Protein AF-A0A956DF56-F1 (afdb_monomer)

Sequence (186 aa):
MSSRKRSRETQRGYSSPLEEPPVEVPRPPTTPRDLGESRPSIPLAAPTPAAAEPDLELEEIFERGSPGLLGDPWCAVEVWTQNRLYGLDGALICRIVRDRRTNATQGDHPVVGARLLGGQRRDPSGRITHVAHPFPRRGMAAVFATGMGSRLRVSETSSVTRVVVRQRVVEVGADTPPPPWDAIVG

Solvent-accessible surface area (backbone atoms only — not comparable to full-atom values): 11606 Å² total; per-residue (Å²): 138,88,82,79,87,81,85,83,87,81,82,90,83,80,82,83,83,81,89,75,80,87,82,85,75,84,81,81,83,91,75,91,81,92,77,92,74,91,68,84,77,74,74,82,72,70,84,73,71,80,74,74,80,67,46,65,43,82,44,79,45,80,43,79,51,64,53,68,65,48,52,46,95,47,67,28,29,36,46,31,32,82,61,33,35,38,31,13,25,61,77,34,31,23,74,43,37,26,36,60,89,78,63,47,74,43,82,87,42,92,53,54,74,12,33,56,63,10,13,36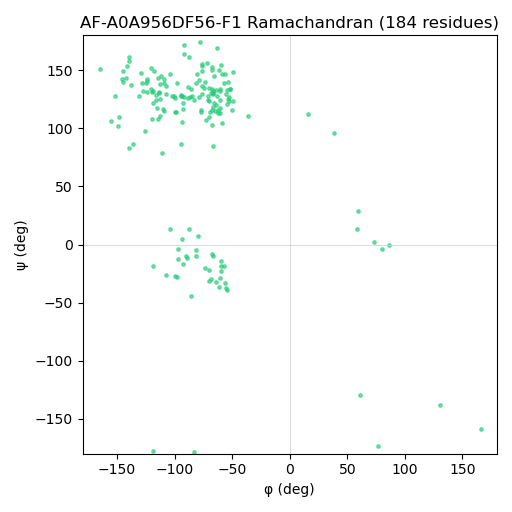,34,60,49,98,87,66,49,79,77,46,76,35,70,72,53,38,42,57,70,14,24,36,33,31,37,39,76,61,77,97,57,55,43,78,48,73,49,62,44,21,70,38,29,39,40,42,46,79,43,75,50,64,55,95,90,54,76,78,59,63,76,88,56,54,47,72

Foldseek 3Di:
DDDDDDDDDDDDDDDDDDDDDDDDDDDDDDDDDDDDDDDPPPPPDDPDDPDDDDQEAEAEDEDEDALCVLLDFDQQKWFDAPFWIFGAWPQQQGQWIAGPPPRDTDRVPPRHRWHWCAWFDADPVRDTDDTDPPYYGAQTWTWTWDDDDPPTDIDTHHGTHHMYGYDYHYDYDPPHDHDPPVSRTD

Mean predicted aligned error: 14.98 Å

Radius of gyration: 29.01 Å; Cα contacts (8 Å, |Δi|>4): 311; chains: 1; bounding box: 44×78×91 Å

Structure (mmCIF, N/CA/C/O backbone):
data_AF-A0A956DF56-F1
#
_entry.id   AF-A0A956DF56-F1
#
loop_
_atom_site.group_PDB
_atom_site.id
_atom_site.type_symbol
_atom_site.label_atom_id
_atom_site.label_alt_id
_atom_site.label_comp_id
_atom_site.label_asym_id
_atom_site.label_entity_id
_atom_site.label_seq_id
_atom_site.pdbx_PDB_ins_code
_atom_site.Cartn_x
_atom_site.Cartn_y
_atom_site.Cartn_z
_atom_site.occupancy
_atom_site.B_iso_or_equiv
_atom_site.auth_seq_id
_atom_site.auth_comp_id
_atom_site.auth_asym_id
_atom_site.auth_atom_id
_atom_site.pdbx_PDB_model_num
ATOM 1 N N . MET A 1 1 ? -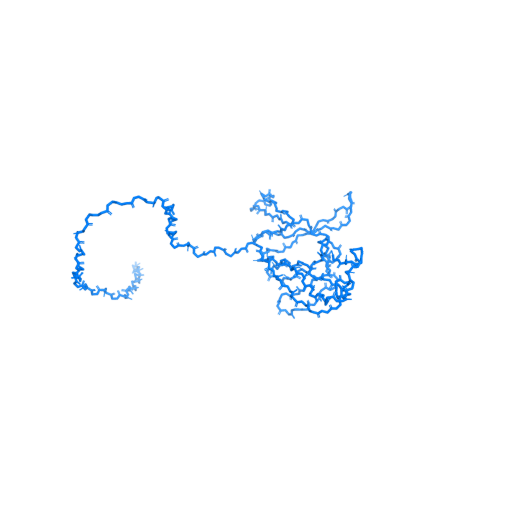23.682 36.733 55.906 1.00 41.75 1 MET A N 1
ATOM 2 C CA . MET A 1 1 ? -22.391 37.210 55.362 1.00 41.75 1 MET A CA 1
ATOM 3 C C . MET A 1 1 ? -22.423 37.025 53.853 1.00 41.75 1 MET A C 1
ATOM 5 O O . MET A 1 1 ? -22.604 35.909 53.393 1.00 41.75 1 MET A O 1
ATOM 9 N N . SER A 1 2 ? -22.385 38.129 53.106 1.00 41.06 2 SER A N 1
ATOM 10 C CA . SER A 1 2 ? -22.558 38.186 51.649 1.00 41.06 2 SER A CA 1
ATOM 11 C C . SER A 1 2 ? -21.189 38.308 50.978 1.00 41.06 2 SER A C 1
ATOM 13 O O . SER A 1 2 ? -20.424 39.196 51.347 1.00 41.06 2 SER A O 1
ATOM 15 N N . SER A 1 3 ? -20.871 37.443 50.009 1.00 42.59 3 SER A N 1
ATOM 16 C CA . SER A 1 3 ? -19.660 37.576 49.187 1.00 42.59 3 SER A CA 1
ATOM 17 C C . SER A 1 3 ? -19.957 37.318 47.707 1.00 42.59 3 SE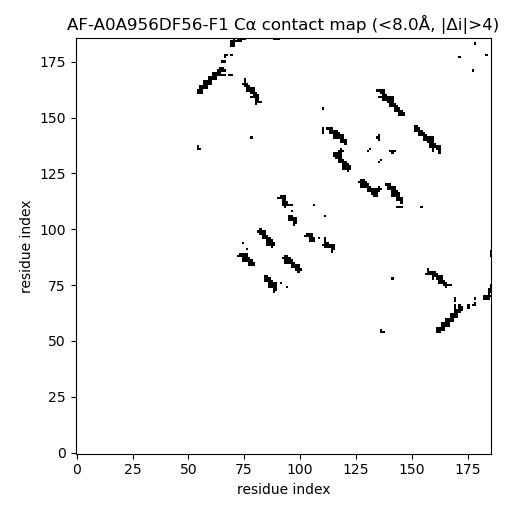R A C 1
ATOM 19 O O . SER A 1 3 ? -19.909 36.207 47.191 1.00 42.59 3 SER A O 1
ATOM 21 N N . ARG A 1 4 ? -20.375 38.419 47.081 1.00 42.62 4 ARG A N 1
ATOM 22 C CA . ARG A 1 4 ? -20.123 38.920 45.719 1.00 42.62 4 ARG A CA 1
ATOM 23 C C . ARG A 1 4 ? -19.557 37.944 44.669 1.00 42.62 4 ARG A C 1
ATOM 25 O O . ARG A 1 4 ? -18.367 37.639 44.646 1.00 42.62 4 ARG A O 1
ATOM 32 N N . LYS A 1 5 ? -20.410 37.655 43.673 1.00 42.88 5 LYS A N 1
ATOM 33 C CA . LYS A 1 5 ? -20.045 37.321 42.283 1.00 42.88 5 LYS A CA 1
ATOM 34 C C . LYS A 1 5 ? -19.051 38.355 41.737 1.00 42.88 5 LYS A C 1
ATOM 36 O O . LYS A 1 5 ? -19.368 39.542 41.694 1.00 42.88 5 LYS A O 1
ATOM 41 N N . ARG A 1 6 ? -17.880 37.910 41.274 1.00 42.31 6 ARG A N 1
ATOM 42 C CA . ARG A 1 6 ? -16.990 38.722 40.432 1.00 42.31 6 ARG A CA 1
ATOM 43 C C . ARG A 1 6 ? -17.289 38.430 38.966 1.00 42.31 6 ARG A C 1
ATOM 45 O O . ARG A 1 6 ? -16.923 37.381 38.451 1.00 42.31 6 ARG A O 1
ATOM 52 N N . SER A 1 7 ? -17.967 39.383 38.333 1.00 41.91 7 SER A N 1
ATOM 53 C CA . SER A 1 7 ? -17.936 39.594 36.887 1.00 41.91 7 SER A CA 1
ATOM 54 C C . SER A 1 7 ? -16.494 39.902 36.469 1.00 41.91 7 SER A C 1
ATOM 56 O O . SER A 1 7 ? -15.833 40.724 37.108 1.00 41.91 7 SER A O 1
ATOM 58 N N . ARG A 1 8 ? -15.997 39.231 35.428 1.00 40.69 8 ARG A N 1
ATOM 59 C CA . ARG A 1 8 ? -14.806 39.652 34.687 1.00 40.69 8 ARG A CA 1
ATOM 60 C C . ARG A 1 8 ? -15.171 39.752 33.215 1.00 40.69 8 ARG A C 1
ATOM 62 O O . ARG A 1 8 ? -15.237 38.770 32.488 1.00 40.69 8 ARG A O 1
ATOM 69 N N . GLU A 1 9 ? -15.448 40.991 32.863 1.00 38.50 9 GLU A N 1
ATOM 70 C CA . GLU A 1 9 ? -15.544 41.572 31.541 1.00 38.50 9 GLU A CA 1
ATOM 71 C C . GLU A 1 9 ? -14.120 41.835 31.033 1.00 38.50 9 GLU A C 1
ATOM 73 O O . GLU A 1 9 ? -13.325 42.465 31.730 1.00 38.50 9 GLU A O 1
ATOM 78 N N . THR A 1 10 ? -13.775 41.340 29.843 1.00 49.03 10 THR A N 1
ATOM 79 C CA . THR A 1 10 ? -12.573 41.772 29.111 1.00 49.03 10 THR A CA 1
ATOM 80 C C . THR A 1 10 ? -12.899 41.902 27.625 1.00 49.03 10 THR A C 1
ATOM 82 O O . THR A 1 10 ? -12.753 40.971 26.839 1.00 49.03 10 THR A O 1
ATOM 85 N N . GLN A 1 11 ? -13.461 43.066 27.304 1.00 39.50 11 GLN A N 1
ATOM 86 C CA . GLN A 1 11 ? -13.046 43.999 26.253 1.00 39.50 11 GLN A CA 1
ATOM 87 C C . GLN A 1 11 ? -12.554 43.404 24.920 1.00 39.50 11 GLN A C 1
ATOM 89 O O . GLN A 1 11 ? -11.376 43.111 24.724 1.00 39.50 11 GLN A O 1
ATOM 94 N N . ARG A 1 12 ? -13.491 43.335 23.963 1.00 38.25 12 ARG A N 1
ATOM 95 C CA . ARG A 1 12 ? -13.217 43.310 22.521 1.00 38.25 12 ARG A CA 1
ATOM 96 C C . ARG A 1 12 ? -12.582 44.641 22.124 1.00 38.25 12 ARG A C 1
ATOM 98 O O . ARG A 1 12 ? -13.238 45.675 22.192 1.00 38.25 12 ARG A O 1
ATOM 105 N N . GLY A 1 13 ? -11.331 44.604 21.691 1.00 38.31 13 GLY A N 1
ATOM 106 C CA . GLY A 1 13 ? -10.710 45.684 20.940 1.00 38.31 13 GLY A CA 1
ATOM 107 C C . GLY A 1 13 ? -10.403 45.180 19.544 1.00 38.31 13 GLY A C 1
ATOM 108 O O . GLY A 1 13 ? -9.506 44.367 19.412 1.00 38.31 13 GLY A O 1
ATOM 109 N N . TYR A 1 14 ? -11.152 45.632 18.541 1.00 44.28 14 TYR A N 1
ATOM 110 C CA . TYR A 1 14 ? -10.635 45.902 17.201 1.00 44.28 14 TYR A CA 1
ATOM 111 C C . TYR A 1 14 ? -11.510 46.998 16.587 1.00 44.28 14 TYR A C 1
ATOM 113 O O . TYR A 1 14 ? -12.737 46.961 16.649 1.00 44.28 14 TYR A O 1
ATOM 121 N N . SER A 1 15 ? -10.810 48.016 16.114 1.00 40.91 15 SER A N 1
ATOM 122 C CA . SER A 1 15 ? -11.241 49.288 15.552 1.00 40.91 15 SER A CA 1
ATOM 123 C C . SER A 1 15 ? -12.186 49.162 14.354 1.00 40.91 15 SER A C 1
ATOM 125 O O . SER A 1 15 ? -12.044 48.259 13.532 1.00 40.91 15 SER A O 1
ATOM 127 N N . SER A 1 16 ? -13.106 50.124 14.252 1.00 49.56 16 SER A N 1
ATOM 128 C CA . SER A 1 16 ? -13.998 50.372 13.116 1.00 49.56 16 SER A CA 1
ATOM 129 C C . SER A 1 16 ? -13.239 50.511 11.788 1.00 49.56 16 SER A C 1
ATOM 131 O O . SER A 1 16 ? -12.216 51.200 11.767 1.00 49.56 16 SER A O 1
ATOM 133 N N . PRO A 1 17 ? -13.740 49.962 10.667 1.00 45.97 17 PRO A N 1
ATOM 134 C CA . PRO A 1 17 ? -13.296 50.381 9.346 1.00 45.97 17 PRO A CA 1
ATOM 135 C C . PRO A 1 17 ? -13.932 51.729 8.999 1.00 45.97 17 PRO A C 1
ATOM 137 O O . PRO A 1 17 ? -15.141 51.913 9.140 1.00 45.97 17 PRO A O 1
ATOM 140 N N . LEU A 1 18 ? -13.082 52.659 8.575 1.00 44.16 18 LEU A N 1
ATOM 141 C CA . LEU A 1 18 ? -13.448 53.945 7.999 1.00 44.16 18 LEU A CA 1
ATOM 142 C C . LEU A 1 18 ? -14.273 53.725 6.725 1.00 44.16 18 LEU A C 1
ATOM 144 O O . LEU A 1 18 ? -13.941 52.891 5.886 1.00 44.16 18 LEU A O 1
ATOM 148 N N . GLU A 1 19 ? -15.359 54.477 6.625 1.00 46.34 19 GLU A N 1
ATOM 149 C CA . GLU A 1 19 ? -16.255 54.557 5.479 1.00 46.34 19 GLU A CA 1
ATOM 150 C C . GLU A 1 19 ? -15.536 55.334 4.362 1.00 46.34 19 GLU A C 1
ATOM 152 O O . GLU A 1 19 ? -15.317 56.540 4.480 1.00 46.34 19 GLU A O 1
ATOM 157 N N . GLU A 1 20 ? -15.095 54.642 3.309 1.00 47.47 20 GLU A N 1
ATOM 158 C CA . GLU A 1 20 ? -14.537 55.286 2.115 1.00 47.47 20 GLU A CA 1
ATOM 159 C C . GLU A 1 20 ? -15.662 55.609 1.108 1.00 47.47 20 GLU A C 1
ATOM 161 O O . GLU A 1 20 ? -16.544 54.774 0.881 1.00 47.47 20 GLU A O 1
ATOM 166 N N . PRO A 1 21 ? -15.673 56.819 0.514 1.00 48.97 21 PRO A N 1
ATOM 167 C CA . PRO A 1 21 ? -16.754 57.292 -0.351 1.00 48.97 21 PRO A CA 1
ATOM 168 C C . PRO A 1 21 ? -16.785 56.577 -1.717 1.00 48.97 21 PRO A C 1
ATOM 170 O O . PRO A 1 21 ? -15.760 56.079 -2.187 1.00 48.97 21 PRO A O 1
ATOM 173 N N . PRO A 1 22 ? -17.950 56.541 -2.394 1.00 50.12 22 PRO A N 1
ATOM 174 C CA . PRO A 1 22 ? -18.136 55.747 -3.602 1.00 50.12 22 PRO A CA 1
ATOM 175 C C . PRO A 1 22 ? -17.355 56.334 -4.783 1.00 50.12 22 PRO A C 1
ATOM 177 O O . PRO A 1 22 ? -17.563 57.480 -5.179 1.00 50.12 22 PRO A O 1
ATOM 180 N N . VAL A 1 23 ? -16.481 55.520 -5.376 1.00 47.53 23 VAL A N 1
ATOM 181 C CA . VAL A 1 23 ? -15.808 55.836 -6.640 1.00 47.53 23 VAL A CA 1
ATOM 182 C C . VAL A 1 23 ? -16.795 55.618 -7.788 1.00 47.53 23 VAL A C 1
ATOM 184 O O . VAL A 1 23 ? -17.265 54.506 -8.031 1.00 47.53 23 VAL A O 1
ATOM 187 N N . GLU A 1 24 ? -17.122 56.702 -8.484 1.00 51.59 24 GLU A N 1
ATOM 188 C CA . GLU A 1 24 ? -17.992 56.731 -9.657 1.00 51.59 24 GLU A CA 1
ATOM 189 C C . GLU A 1 24 ? -17.294 56.051 -10.852 1.00 51.59 24 GLU A C 1
ATOM 191 O O . GLU A 1 24 ? -16.270 56.519 -11.349 1.00 51.59 24 GLU A O 1
ATOM 196 N N . VAL A 1 25 ? -17.825 54.912 -11.307 1.00 58.66 25 VAL A N 1
ATOM 197 C CA . VAL A 1 25 ? -17.303 54.190 -12.480 1.00 58.66 25 VAL A CA 1
ATOM 198 C C . VAL A 1 25 ? -17.917 54.791 -13.756 1.00 58.66 25 VAL A C 1
ATOM 200 O O . VAL A 1 25 ? -19.147 54.866 -13.846 1.00 58.66 25 VAL A O 1
ATOM 203 N N . PRO A 1 26 ? -17.129 55.190 -14.777 1.00 46.62 26 PRO A N 1
ATOM 204 C CA . PRO A 1 26 ? -17.677 55.738 -16.015 1.00 46.62 26 PRO A CA 1
ATOM 205 C C . PRO A 1 26 ? -18.458 54.674 -16.797 1.00 46.62 26 PRO A C 1
ATOM 207 O O . PRO A 1 26 ? -17.963 53.572 -17.037 1.00 46.62 26 PRO A O 1
ATOM 210 N N . ARG A 1 27 ? -19.674 55.015 -17.242 1.00 55.00 27 ARG A N 1
ATOM 211 C CA . ARG A 1 27 ? -20.471 54.175 -18.152 1.00 55.00 27 ARG A CA 1
ATOM 212 C C . ARG A 1 27 ? -19.819 54.116 -19.546 1.00 55.00 27 ARG A C 1
ATOM 214 O O . ARG A 1 27 ? -19.542 55.178 -20.104 1.00 55.00 27 ARG A O 1
ATOM 221 N N . PRO A 1 28 ? -19.628 52.928 -20.150 1.00 53.06 28 PRO A N 1
ATOM 222 C CA . PRO A 1 28 ? -19.176 52.821 -21.534 1.00 53.06 28 PRO A CA 1
ATOM 223 C C . PRO A 1 28 ? -20.316 53.125 -22.529 1.00 53.06 28 PRO A C 1
ATOM 225 O O . PRO A 1 28 ? -21.493 52.950 -22.195 1.00 53.06 28 PRO A O 1
ATOM 228 N N . PRO A 1 29 ? -19.990 53.592 -23.750 1.00 44.69 29 PRO A N 1
ATOM 229 C CA . PRO A 1 29 ? -20.974 54.046 -24.723 1.00 44.69 29 PRO A CA 1
ATOM 230 C C . PRO A 1 29 ? -21.742 52.889 -25.371 1.00 44.69 29 PRO A C 1
ATOM 232 O O . PRO A 1 29 ? -21.184 51.859 -25.750 1.00 44.69 29 PRO A O 1
ATOM 235 N N . THR A 1 30 ? -23.039 53.114 -25.556 1.00 44.88 30 THR A N 1
ATOM 236 C CA . THR A 1 30 ? -23.958 52.267 -26.313 1.00 44.88 30 THR A CA 1
ATOM 237 C C . THR A 1 30 ? -23.551 52.223 -27.786 1.00 44.88 30 THR A C 1
ATOM 239 O O . THR A 1 30 ? -23.576 53.243 -28.470 1.00 44.88 30 THR A O 1
ATOM 242 N N . THR A 1 31 ? -23.250 51.036 -28.310 1.00 51.78 31 THR A N 1
ATOM 243 C CA . THR A 1 31 ? -23.353 50.752 -29.749 1.00 51.78 31 THR A CA 1
ATOM 244 C C . THR A 1 31 ? -24.132 49.451 -29.943 1.00 51.78 31 THR A C 1
ATOM 246 O O . THR A 1 31 ? -23.796 48.449 -29.314 1.00 51.78 31 THR A O 1
ATOM 249 N N . PRO A 1 32 ? -25.186 49.434 -30.777 1.00 53.41 32 PRO A N 1
ATOM 250 C CA . PRO A 1 32 ? -25.865 48.205 -31.143 1.00 53.41 32 PRO A CA 1
ATOM 251 C C . PRO A 1 32 ? -25.242 47.657 -32.427 1.00 53.41 32 PRO A C 1
ATOM 253 O O . PRO A 1 32 ? -25.265 48.324 -33.463 1.00 53.41 32 PRO A O 1
ATOM 256 N N . ARG A 1 33 ? -24.719 46.430 -32.388 1.00 42.44 33 ARG A N 1
ATOM 257 C CA . ARG A 1 33 ? -24.642 45.599 -33.593 1.00 42.44 33 ARG A CA 1
ATOM 258 C C . ARG A 1 33 ? -24.602 44.120 -33.245 1.00 42.44 33 ARG A C 1
ATOM 260 O O . ARG A 1 33 ? -23.622 43.587 -32.740 1.00 42.44 33 ARG A O 1
ATOM 267 N N . ASP A 1 34 ? -25.750 43.534 -33.524 1.00 49.28 34 ASP A N 1
ATOM 268 C CA . ASP A 1 34 ? -26.091 42.129 -33.560 1.00 49.28 34 ASP A CA 1
ATOM 269 C C . ASP A 1 34 ? -25.343 41.448 -34.714 1.00 49.28 34 ASP A C 1
ATOM 271 O O . ASP A 1 34 ? -25.535 41.834 -35.866 1.00 49.28 34 ASP A O 1
ATOM 275 N N . LEU A 1 35 ? -24.479 40.480 -34.406 1.00 44.56 35 LEU A N 1
ATOM 276 C CA . LEU A 1 35 ? -24.106 39.386 -35.303 1.00 44.56 35 LEU A CA 1
ATOM 277 C C . LEU A 1 35 ? -23.803 38.166 -34.431 1.00 44.56 35 LEU A C 1
ATOM 279 O O . LEU A 1 35 ? -22.845 38.144 -33.657 1.00 44.56 35 LEU A O 1
ATOM 283 N N . GLY A 1 36 ? -24.700 37.190 -34.526 1.00 51.19 36 GLY A N 1
ATOM 284 C CA . GLY A 1 36 ? -24.696 35.974 -33.739 1.00 51.19 36 GLY A CA 1
ATOM 285 C C . GLY A 1 36 ? -23.482 35.091 -33.991 1.00 51.19 36 GLY A C 1
ATOM 286 O O . GLY A 1 36 ? -23.169 34.745 -35.121 1.00 51.19 36 GLY A O 1
ATOM 287 N N . GLU A 1 37 ? -22.883 34.651 -32.893 1.00 46.25 37 GLU A N 1
ATOM 288 C CA . GLU A 1 37 ? -22.148 33.398 -32.782 1.00 46.25 37 GLU A CA 1
ATOM 289 C C . GLU A 1 37 ? -22.320 32.936 -31.333 1.00 46.25 37 GLU A C 1
ATOM 291 O O . GLU A 1 37 ? -21.726 33.482 -30.400 1.00 46.25 37 GLU A O 1
ATOM 296 N N . SER A 1 38 ? -23.209 31.964 -31.119 1.00 49.75 38 SER A N 1
ATOM 297 C CA . SER A 1 38 ? -23.424 31.340 -29.814 1.00 49.75 38 SER A CA 1
ATOM 298 C C . SER A 1 38 ? -22.178 30.556 -29.403 1.00 49.75 38 SER A C 1
ATOM 300 O O . SER A 1 38 ? -22.082 29.349 -29.611 1.00 49.75 38 SER A O 1
ATOM 302 N N . ARG A 1 39 ? -21.206 31.237 -28.793 1.00 51.91 39 ARG A N 1
ATOM 303 C CA . ARG A 1 39 ? -20.173 30.573 -27.998 1.00 51.91 39 ARG A CA 1
ATOM 304 C C . ARG A 1 39 ? -20.828 30.050 -26.718 1.00 51.91 39 ARG A C 1
ATOM 306 O O . ARG A 1 39 ? -21.467 30.845 -26.025 1.00 51.91 39 ARG A O 1
ATOM 313 N N . PRO A 1 40 ? -20.677 28.762 -26.360 1.00 48.78 40 PRO A N 1
ATOM 314 C CA . PRO A 1 40 ? -21.105 28.301 -25.049 1.00 48.78 40 PRO A CA 1
ATOM 315 C C . PRO A 1 40 ? -20.318 29.088 -24.000 1.00 48.78 40 PRO A C 1
ATOM 317 O O . PRO A 1 40 ? -19.093 28.997 -23.913 1.00 48.78 40 PRO A O 1
ATOM 320 N N . SER A 1 41 ? -21.022 29.927 -23.245 1.00 49.28 41 SER A N 1
ATOM 321 C CA . SER A 1 41 ? -20.455 30.645 -22.113 1.00 49.28 41 SER A CA 1
ATOM 322 C C . SER A 1 41 ? -20.137 29.605 -21.045 1.00 49.28 41 SER A C 1
ATOM 324 O O . SER A 1 41 ? -21.045 29.094 -20.396 1.00 49.28 41 SER A O 1
ATOM 326 N N . ILE A 1 42 ? -18.864 29.238 -20.891 1.00 59.78 42 ILE A N 1
ATOM 327 C CA . ILE A 1 42 ? -18.419 28.474 -19.724 1.00 59.78 42 ILE A CA 1
ATOM 328 C C . ILE A 1 42 ? -18.697 29.386 -18.521 1.00 59.78 42 ILE A C 1
ATOM 330 O O . ILE A 1 42 ? -18.124 30.479 -18.473 1.00 59.78 42 ILE A O 1
ATOM 334 N N . PRO A 1 43 ? -19.596 29.022 -17.589 1.00 57.56 43 PRO A N 1
ATOM 335 C CA . PRO A 1 43 ? -19.820 29.852 -16.420 1.00 57.56 43 PRO A CA 1
ATOM 336 C C . PRO A 1 43 ? -18.502 29.940 -15.652 1.00 57.56 43 PRO A C 1
ATOM 338 O O . PRO A 1 43 ? -17.899 28.917 -15.325 1.00 57.56 43 PRO A O 1
ATOM 341 N N . LEU A 1 44 ? -18.039 31.168 -15.406 1.00 61.50 44 LEU A N 1
ATOM 342 C CA . LEU A 1 44 ? -16.892 31.432 -14.548 1.00 61.50 44 LEU A CA 1
ATOM 343 C C . LEU A 1 44 ? -17.229 30.851 -13.172 1.00 61.50 44 LEU A C 1
ATOM 345 O O . LEU A 1 44 ? -18.092 31.375 -12.466 1.00 61.50 44 LEU A O 1
ATOM 349 N N . ALA A 1 45 ? -16.624 29.707 -12.854 1.00 58.72 45 ALA A N 1
ATOM 350 C CA . ALA A 1 45 ? -16.867 29.005 -11.609 1.00 58.72 45 ALA A CA 1
ATOM 351 C C . ALA A 1 45 ? -16.594 29.961 -10.442 1.00 58.72 45 ALA A C 1
ATOM 353 O O . ALA A 1 45 ? -15.550 30.616 -10.394 1.00 58.72 45 ALA A O 1
ATOM 354 N N . ALA A 1 46 ? -17.549 30.045 -9.514 1.00 59.66 46 ALA A N 1
ATOM 355 C CA . ALA A 1 46 ? -17.338 30.686 -8.224 1.00 59.66 46 ALA A CA 1
ATOM 356 C C . ALA A 1 46 ? -16.043 30.140 -7.589 1.00 59.66 46 ALA A C 1
ATOM 358 O O . ALA A 1 46 ? -15.716 28.974 -7.834 1.00 59.66 46 ALA A O 1
ATOM 359 N N . PRO A 1 47 ? -15.308 30.943 -6.794 1.00 50.56 47 PRO A N 1
ATOM 360 C CA . PRO A 1 47 ? -14.066 30.501 -6.173 1.00 50.56 47 PRO A CA 1
ATOM 361 C C . PRO A 1 47 ? -14.302 29.170 -5.466 1.00 50.56 47 PRO A C 1
ATOM 363 O O . PRO A 1 47 ? -15.117 29.074 -4.545 1.00 50.56 47 PRO A O 1
ATOM 366 N N . THR A 1 48 ? -13.629 28.134 -5.965 1.00 60.31 48 THR A N 1
ATOM 367 C CA . THR A 1 48 ? -13.707 26.783 -5.429 1.00 60.31 48 THR A CA 1
ATOM 368 C C . THR A 1 48 ? -13.398 26.869 -3.935 1.00 60.31 48 THR A C 1
ATOM 370 O O . THR A 1 48 ? -12.354 27.431 -3.583 1.00 60.31 48 THR A O 1
ATOM 373 N N . PRO A 1 49 ? -14.264 26.364 -3.034 1.00 56.19 49 PRO A N 1
ATOM 374 C CA . PRO A 1 49 ? -13.877 26.221 -1.635 1.00 56.19 49 PRO A CA 1
ATOM 375 C C . PRO A 1 49 ? -12.554 25.455 -1.609 1.00 56.19 49 PRO A C 1
ATOM 377 O O . PRO A 1 49 ? -12.423 24.492 -2.366 1.00 56.19 49 PRO A O 1
ATOM 380 N N . ALA A 1 50 ? -11.577 25.931 -0.822 1.00 59.66 50 ALA A N 1
ATOM 381 C CA . ALA A 1 50 ? -10.226 25.371 -0.743 1.00 59.66 50 ALA A CA 1
ATOM 382 C C . ALA A 1 50 ? -10.293 23.845 -0.871 1.00 59.66 50 ALA A C 1
ATOM 384 O O . ALA A 1 50 ? -10.913 23.189 -0.029 1.00 59.66 50 ALA A O 1
ATOM 385 N N . ALA A 1 51 ? -9.791 23.323 -1.995 1.00 63.47 51 ALA A N 1
ATOM 386 C CA . ALA A 1 51 ? -10.051 21.951 -2.404 1.00 63.47 51 ALA A CA 1
ATOM 387 C C . ALA A 1 51 ? -9.660 21.015 -1.257 1.00 63.47 51 ALA A C 1
ATOM 389 O O . ALA A 1 51 ? -8.523 21.05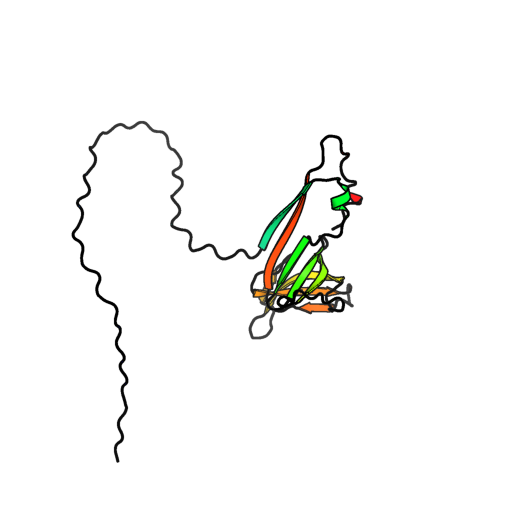7 -0.786 1.00 63.47 51 ALA A O 1
ATOM 390 N N . ALA A 1 52 ? -10.622 20.228 -0.768 1.00 68.19 52 ALA A N 1
ATOM 391 C CA . ALA A 1 52 ? -10.352 19.232 0.257 1.00 68.19 52 ALA A CA 1
ATOM 392 C C . ALA A 1 52 ? -9.178 18.360 -0.206 1.00 68.19 52 ALA A C 1
ATOM 394 O O . ALA A 1 52 ? -9.149 17.947 -1.368 1.00 68.19 52 ALA A O 1
ATOM 395 N N . GLU A 1 53 ? -8.210 18.111 0.681 1.00 77.00 53 GLU A N 1
ATOM 396 C CA . GLU A 1 53 ? -7.054 17.292 0.320 1.00 77.00 53 GLU A CA 1
ATOM 397 C C . GLU A 1 53 ? -7.525 15.935 -0.223 1.00 77.00 53 GLU A C 1
ATOM 399 O O . GLU A 1 53 ? -8.400 15.302 0.384 1.00 77.00 53 GLU A O 1
ATOM 404 N N . PRO A 1 54 ? -6.974 15.475 -1.358 1.00 84.69 54 PRO A N 1
ATOM 405 C CA . PRO A 1 54 ? -7.451 14.265 -2.000 1.00 84.69 54 PRO A CA 1
ATOM 406 C C . PRO A 1 54 ? -7.186 13.040 -1.117 1.00 84.69 54 PRO A C 1
ATOM 408 O O . PRO A 1 54 ? -6.170 12.938 -0.420 1.00 84.69 54 PRO A O 1
ATOM 411 N N . ASP A 1 55 ? -8.109 12.079 -1.157 1.00 83.31 55 ASP A N 1
ATOM 412 C CA . ASP A 1 55 ? -7.956 10.802 -0.450 1.00 83.31 55 ASP A CA 1
ATOM 413 C C . ASP A 1 55 ? -6.773 9.981 -0.996 1.00 83.31 55 ASP A C 1
ATOM 415 O O . ASP A 1 55 ? -6.117 9.262 -0.240 1.00 83.31 55 ASP A O 1
ATOM 419 N N . LEU A 1 56 ? -6.505 10.119 -2.298 1.00 91.81 56 LEU A N 1
ATOM 420 C CA . LEU A 1 56 ? -5.472 9.419 -3.054 1.00 91.81 56 LEU A CA 1
ATOM 421 C C . LEU A 1 56 ? -4.609 10.430 -3.804 1.00 91.81 56 LEU A C 1
ATOM 423 O O . LEU A 1 56 ? -5.133 11.305 -4.490 1.00 91.81 56 LEU A O 1
ATOM 427 N N . GLU A 1 57 ? -3.297 10.276 -3.705 1.00 95.31 57 GLU A N 1
ATOM 428 C CA . GLU A 1 57 ? -2.324 11.082 -4.434 1.00 95.31 57 GLU A CA 1
ATOM 429 C C . GLU A 1 57 ? -1.575 10.200 -5.430 1.00 95.31 57 GLU A C 1
ATOM 431 O O . GLU A 1 57 ? -1.115 9.120 -5.064 1.00 95.31 57 GLU A O 1
ATOM 436 N N . LEU A 1 58 ? -1.468 10.652 -6.680 1.00 95.75 58 LEU A N 1
ATOM 437 C CA . LEU A 1 58 ? -0.685 9.989 -7.717 1.00 95.75 58 LEU A CA 1
ATOM 438 C C . LEU A 1 58 ? 0.662 10.701 -7.849 1.00 95.75 58 LEU A C 1
ATOM 440 O O . LEU A 1 58 ? 0.706 11.915 -8.037 1.00 95.75 58 LEU A O 1
ATOM 444 N N . GLU A 1 59 ? 1.743 9.940 -7.743 1.00 96.25 59 GLU A N 1
ATOM 445 C CA . GLU A 1 59 ? 3.114 10.411 -7.909 1.00 96.25 59 GLU A CA 1
ATOM 446 C C . GLU A 1 59 ? 3.755 9.663 -9.081 1.00 96.25 59 GLU A C 1
ATOM 448 O O . GLU A 1 59 ? 3.824 8.433 -9.083 1.00 96.25 59 GLU A O 1
ATOM 453 N N . GLU A 1 60 ? 4.219 10.401 -10.086 1.00 95.62 60 GLU A N 1
ATOM 454 C CA . GLU A 1 60 ? 4.975 9.838 -11.202 1.00 95.62 60 GLU A CA 1
ATOM 455 C C . GLU A 1 60 ? 6.471 9.941 -10.911 1.00 95.62 60 GLU A C 1
ATOM 457 O O . GLU A 1 60 ? 6.991 11.013 -10.597 1.00 95.62 60 GLU A O 1
ATOM 462 N N . ILE A 1 61 ? 7.169 8.814 -11.022 1.00 94.00 61 ILE A N 1
ATOM 463 C CA . ILE A 1 61 ? 8.612 8.725 -10.826 1.00 94.00 61 ILE A CA 1
ATOM 464 C C . ILE A 1 61 ? 9.241 8.385 -12.166 1.00 94.00 61 ILE A C 1
ATOM 466 O O . ILE A 1 61 ? 9.077 7.277 -12.678 1.00 94.00 61 ILE A O 1
ATOM 470 N N . PHE A 1 62 ? 9.956 9.362 -12.716 1.00 93.69 62 PHE A N 1
ATOM 471 C CA . PHE A 1 62 ? 10.632 9.252 -13.999 1.00 93.69 62 PHE A CA 1
ATOM 472 C C . PHE A 1 62 ? 12.067 8.775 -13.815 1.00 93.69 62 PHE A C 1
ATOM 474 O O . PHE A 1 62 ? 12.853 9.388 -13.092 1.00 93.69 62 PHE A O 1
ATOM 481 N N . GLU A 1 63 ? 12.420 7.716 -14.529 1.00 90.50 63 GLU A N 1
ATOM 482 C CA . GLU A 1 63 ? 13.777 7.195 -14.604 1.00 90.50 63 GLU A CA 1
ATOM 483 C C . GLU A 1 63 ? 14.184 7.020 -16.064 1.00 90.50 63 GLU A C 1
ATOM 485 O O . GLU A 1 63 ? 13.366 6.714 -16.929 1.00 90.50 63 GLU A O 1
ATOM 490 N N . ARG A 1 64 ? 15.474 7.202 -16.344 1.00 89.50 64 ARG A N 1
ATOM 491 C CA . ARG A 1 64 ? 16.059 6.927 -17.658 1.00 89.50 64 ARG A CA 1
ATOM 492 C C . ARG A 1 64 ? 17.013 5.762 -17.534 1.00 89.50 64 ARG A C 1
ATOM 494 O O . ARG A 1 64 ? 17.895 5.790 -16.677 1.00 89.50 64 ARG A O 1
ATOM 501 N N . GLY A 1 65 ? 16.880 4.770 -18.402 1.00 85.81 65 GLY A N 1
ATOM 502 C CA . GLY A 1 65 ? 17.789 3.635 -18.372 1.00 85.81 65 GLY A CA 1
ATOM 503 C C . GLY A 1 65 ? 17.310 2.455 -19.194 1.00 85.81 65 GLY A C 1
ATOM 504 O O . GLY A 1 65 ? 16.515 2.589 -20.123 1.00 85.81 65 GLY A O 1
ATOM 505 N N . SER A 1 66 ? 17.837 1.283 -18.854 1.00 84.88 66 SER A N 1
ATOM 506 C CA . SER A 1 66 ? 17.409 0.042 -19.483 1.00 84.88 66 SER A CA 1
ATOM 507 C C . SER A 1 66 ? 16.050 -0.410 -18.926 1.00 84.88 66 SER A C 1
ATOM 509 O O . SER A 1 66 ? 15.721 -0.114 -17.773 1.00 84.88 66 SER A O 1
ATOM 511 N N . PRO A 1 67 ? 15.281 -1.206 -19.691 1.00 82.94 67 PRO A N 1
ATOM 512 C CA . PRO A 1 67 ? 14.049 -1.819 -19.209 1.00 82.94 67 PRO A CA 1
ATOM 513 C C . PRO A 1 67 ? 14.239 -2.694 -17.961 1.00 82.94 67 PRO A C 1
ATOM 515 O O . PRO A 1 67 ? 13.270 -2.956 -17.257 1.00 82.94 67 PRO A O 1
ATOM 518 N N . GLY A 1 68 ? 15.476 -3.115 -17.659 1.00 82.62 68 GLY A N 1
ATOM 519 C CA . GLY A 1 68 ? 15.811 -3.875 -16.454 1.00 82.62 68 GLY A CA 1
ATOM 520 C C . GLY A 1 68 ? 15.479 -3.144 -15.152 1.00 82.62 68 GLY A C 1
ATOM 521 O O . GLY A 1 68 ? 15.226 -3.808 -14.154 1.00 82.62 68 GLY A O 1
ATOM 522 N N . LEU A 1 69 ? 15.377 -1.809 -15.175 1.00 83.69 69 LEU A N 1
ATOM 523 C CA . LEU A 1 69 ? 14.899 -1.030 -14.032 1.00 83.69 69 LE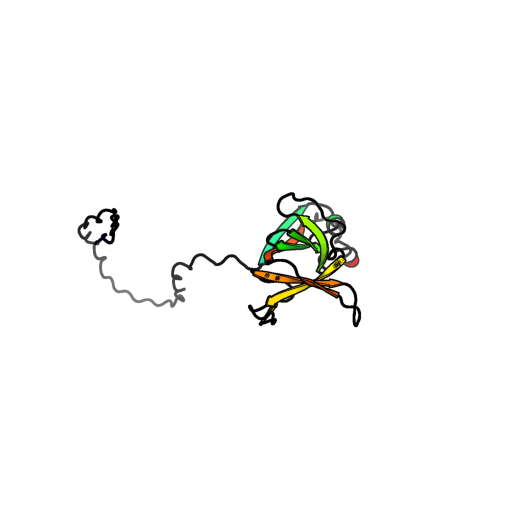U A CA 1
ATOM 524 C C . LEU A 1 69 ? 13.520 -1.510 -13.565 1.00 83.69 69 LEU A C 1
ATOM 526 O O . LEU A 1 69 ? 13.295 -1.620 -12.368 1.00 83.69 69 LEU A O 1
ATOM 530 N N . LEU A 1 70 ? 12.623 -1.898 -14.479 1.00 85.69 70 LEU A N 1
ATOM 531 C CA . LEU A 1 70 ? 11.285 -2.411 -14.146 1.00 85.69 70 LEU A CA 1
ATOM 532 C C . LEU A 1 70 ? 11.294 -3.777 -13.430 1.00 85.69 70 LEU A C 1
ATOM 534 O O . LEU A 1 70 ? 10.240 -4.229 -12.991 1.00 85.69 70 LEU A O 1
ATOM 538 N N . GLY A 1 71 ? 12.453 -4.433 -13.320 1.00 82.56 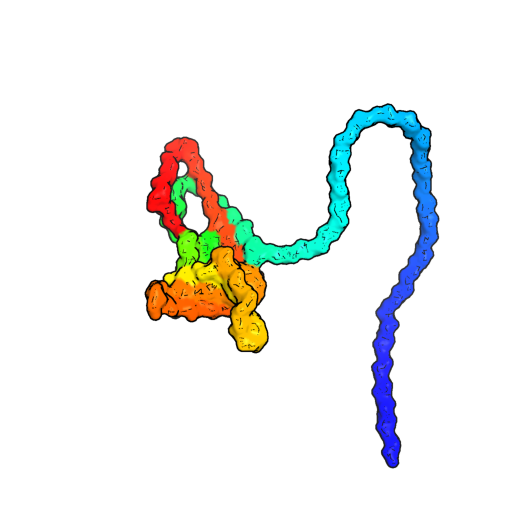71 GLY A N 1
ATOM 539 C CA . GLY A 1 71 ? 12.631 -5.674 -12.565 1.00 82.56 71 GLY A CA 1
ATOM 540 C C . GLY A 1 71 ? 12.993 -5.471 -11.087 1.00 82.56 71 GLY A C 1
ATOM 541 O O . GLY A 1 71 ? 12.968 -6.430 -10.315 1.00 82.56 71 GLY A O 1
ATOM 542 N N . ASP A 1 72 ? 13.345 -4.249 -10.677 1.00 82.31 72 ASP A N 1
ATOM 543 C CA . ASP A 1 72 ? 13.734 -3.965 -9.293 1.00 82.31 72 ASP A CA 1
ATOM 544 C C . ASP A 1 72 ? 12.514 -3.895 -8.355 1.00 82.31 72 ASP A C 1
ATOM 546 O O . ASP A 1 72 ? 11.445 -3.437 -8.772 1.00 82.31 72 ASP A O 1
ATOM 550 N N . PRO A 1 73 ? 12.654 -4.264 -7.062 1.00 82.44 73 PRO A N 1
ATOM 551 C CA . PRO A 1 73 ? 11.577 -4.133 -6.086 1.00 82.44 73 PRO A CA 1
ATOM 552 C C . PRO A 1 73 ? 10.995 -2.714 -6.046 1.00 82.44 73 PRO A C 1
ATOM 554 O O . PRO A 1 73 ? 11.703 -1.743 -5.771 1.00 82.44 73 PRO A O 1
ATOM 557 N N . TRP A 1 74 ? 9.685 -2.604 -6.264 1.00 90.06 74 TRP A N 1
ATOM 558 C CA . TRP A 1 74 ? 8.982 -1.327 -6.334 1.00 90.06 74 TRP A CA 1
ATOM 559 C C . TRP A 1 74 ? 8.016 -1.127 -5.164 1.00 90.06 74 TRP A C 1
ATOM 561 O O . TRP A 1 74 ? 7.274 -2.031 -4.780 1.00 90.06 74 TRP A O 1
ATOM 571 N N . CYS A 1 75 ? 7.996 0.088 -4.612 1.00 93.75 75 CYS A N 1
ATOM 572 C CA . CYS A 1 75 ? 6.961 0.525 -3.678 1.00 93.75 75 CYS A CA 1
ATOM 573 C C . CYS A 1 75 ? 5.869 1.256 -4.469 1.00 93.75 75 CYS A C 1
ATOM 575 O O . CYS A 1 75 ? 5.917 2.477 -4.626 1.00 93.75 75 CYS A O 1
ATOM 577 N N . ALA A 1 76 ? 4.911 0.490 -4.990 1.00 95.44 76 ALA A N 1
ATOM 578 C CA . ALA A 1 76 ? 3.815 0.993 -5.812 1.00 95.44 76 ALA A CA 1
ATOM 579 C C . ALA A 1 76 ? 2.807 1.818 -5.015 1.00 95.44 76 ALA A C 1
ATOM 581 O O . ALA A 1 76 ? 2.184 2.726 -5.560 1.00 95.44 76 ALA A O 1
ATOM 582 N N . VAL A 1 77 ? 2.618 1.504 -3.733 1.00 97.62 77 VAL A N 1
ATOM 583 C CA . VAL A 1 77 ? 1.642 2.198 -2.891 1.00 97.62 77 VAL A CA 1
ATOM 584 C C . VAL A 1 77 ? 2.235 2.467 -1.520 1.00 97.62 77 VAL A C 1
ATOM 586 O O . VAL A 1 77 ? 2.841 1.591 -0.911 1.00 97.62 77 VAL A O 1
ATOM 589 N N . GLU A 1 78 ? 2.000 3.663 -0.993 1.00 97.62 78 GLU A N 1
ATOM 590 C CA . GLU A 1 78 ? 2.226 3.976 0.411 1.00 97.62 78 GLU A CA 1
ATOM 591 C C . GLU A 1 78 ? 0.929 4.329 1.112 1.00 97.62 78 GLU A C 1
ATOM 593 O O . GLU A 1 78 ? 0.238 5.283 0.755 1.00 97.62 78 GLU A O 1
ATOM 598 N N . VAL A 1 79 ? 0.643 3.608 2.189 1.00 98.12 79 VAL A N 1
ATOM 599 C CA . VAL A 1 79 ? -0.424 3.961 3.118 1.00 98.12 79 VAL A CA 1
ATOM 600 C C . VAL A 1 79 ? 0.202 4.655 4.316 1.00 98.12 79 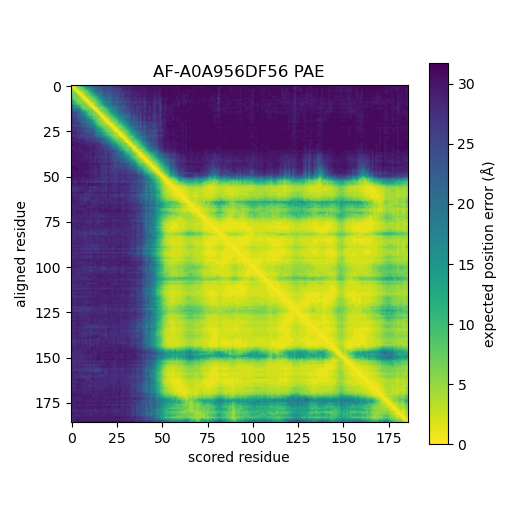VAL A C 1
ATOM 602 O O . VAL A 1 79 ? 0.941 4.052 5.097 1.00 98.12 79 VAL A O 1
ATOM 605 N N . TRP A 1 80 ? -0.112 5.935 4.470 1.00 97.62 80 TRP A N 1
ATOM 606 C CA . TRP A 1 80 ? 0.351 6.750 5.581 1.00 97.62 80 TRP A CA 1
ATOM 607 C C . TRP A 1 80 ? -0.701 6.749 6.676 1.00 97.62 80 TRP A C 1
ATOM 609 O O . TRP A 1 80 ? -1.862 7.078 6.432 1.00 97.62 80 TRP A O 1
ATOM 619 N N . THR A 1 81 ? -0.297 6.434 7.899 1.00 97.00 81 THR A N 1
ATOM 620 C CA . THR A 1 81 ? -1.144 6.570 9.084 1.00 97.00 81 THR A CA 1
ATOM 621 C C . THR A 1 81 ? -0.532 7.556 10.068 1.00 97.00 81 THR A C 1
ATOM 623 O O . THR A 1 81 ? 0.514 8.162 9.823 1.00 97.00 81 THR A O 1
ATOM 626 N N . GLN A 1 82 ? -1.187 7.741 11.212 1.00 92.50 82 GLN A N 1
ATOM 627 C CA . GLN A 1 82 ? -0.680 8.610 12.276 1.00 92.50 82 GLN A CA 1
ATOM 628 C C . GLN A 1 82 ? 0.746 8.246 12.720 1.00 92.50 82 GLN A C 1
ATOM 630 O O . GLN A 1 82 ? 1.555 9.140 12.939 1.00 92.50 82 GLN A O 1
ATOM 635 N N . ASN A 1 83 ? 1.069 6.951 12.798 1.00 92.50 83 ASN A N 1
ATOM 636 C CA . ASN A 1 83 ? 2.310 6.483 13.429 1.00 92.50 83 ASN A CA 1
ATOM 637 C C . ASN A 1 83 ? 3.234 5.724 12.475 1.00 92.50 83 ASN A C 1
ATOM 639 O O . ASN A 1 83 ? 4.409 5.541 12.786 1.00 92.50 83 ASN A O 1
ATOM 643 N N . ARG A 1 84 ? 2.717 5.233 11.345 1.00 97.12 84 ARG A N 1
ATOM 644 C CA . ARG A 1 84 ? 3.453 4.327 10.462 1.00 97.12 84 ARG A CA 1
ATOM 645 C C . ARG A 1 84 ? 3.218 4.644 8.996 1.00 97.12 84 ARG A C 1
ATOM 647 O O . ARG A 1 84 ? 2.202 5.231 8.625 1.00 97.12 84 ARG A O 1
ATOM 654 N N . LEU A 1 85 ? 4.165 4.195 8.191 1.00 97.38 85 LEU A N 1
ATOM 655 C CA . LEU A 1 85 ? 4.075 4.120 6.746 1.00 97.38 85 LEU A CA 1
ATOM 656 C C . LEU A 1 85 ? 4.140 2.647 6.351 1.00 97.38 85 LEU A C 1
ATOM 658 O O . LEU A 1 85 ? 5.036 1.925 6.788 1.00 97.38 85 LEU A O 1
ATOM 662 N N . TYR A 1 86 ? 3.181 2.211 5.544 1.00 98.12 86 TYR A N 1
ATOM 663 C CA . TYR A 1 86 ? 3.143 0.868 4.976 1.00 98.12 86 TYR A CA 1
ATOM 664 C C . TYR A 1 86 ? 3.440 0.991 3.488 1.00 98.12 86 TYR A C 1
ATOM 666 O O . TYR A 1 86 ? 2.669 1.624 2.772 1.00 98.12 86 TYR A O 1
ATOM 674 N N . GLY A 1 87 ? 4.561 0.428 3.045 1.00 97.56 87 GLY A N 1
ATOM 675 C CA . GLY A 1 87 ? 4.929 0.355 1.636 1.00 97.56 87 GLY A CA 1
ATOM 676 C C . GLY A 1 87 ? 4.486 -0.978 1.051 1.00 97.56 87 GLY A C 1
ATOM 677 O O . GLY A 1 87 ? 4.765 -2.040 1.624 1.00 97.56 87 GLY A O 1
ATOM 678 N N . LEU A 1 88 ? 3.772 -0.911 -0.064 1.00 97.44 88 LEU A N 1
ATOM 679 C CA . LEU A 1 88 ? 3.209 -2.054 -0.760 1.00 97.44 88 LEU A CA 1
ATOM 680 C C . LEU A 1 88 ? 3.740 -2.133 -2.183 1.00 97.44 88 LEU A C 1
ATOM 682 O O . LEU A 1 88 ? 4.073 -1.119 -2.797 1.00 97.44 88 LEU A O 1
ATOM 686 N N . ASP A 1 89 ? 3.779 -3.354 -2.687 1.00 94.56 89 ASP A N 1
ATOM 687 C CA . ASP A 1 89 ? 4.062 -3.643 -4.083 1.00 94.56 89 ASP A CA 1
ATOM 688 C C . ASP A 1 89 ? 2.788 -3.511 -4.951 1.00 94.56 89 ASP A C 1
ATOM 690 O O . ASP A 1 89 ? 1.721 -3.116 -4.460 1.00 94.56 89 ASP A O 1
ATOM 694 N N . GLY A 1 90 ? 2.886 -3.782 -6.252 1.00 91.56 90 GLY A N 1
ATOM 695 C CA . GLY A 1 90 ? 1.760 -3.647 -7.187 1.00 91.56 90 GLY A CA 1
ATOM 696 C C . GLY A 1 90 ? 0.675 -4.709 -6.981 1.00 91.56 90 GLY A C 1
ATOM 697 O O . GLY A 1 90 ? -0.499 -4.462 -7.263 1.00 91.56 90 GLY A O 1
ATOM 698 N N . ALA A 1 91 ? 1.019 -5.842 -6.363 1.00 92.44 91 ALA A N 1
ATOM 699 C CA . ALA A 1 91 ? 0.076 -6.859 -5.895 1.00 92.44 91 ALA A CA 1
ATOM 700 C C . ALA A 1 91 ? -0.601 -6.517 -4.546 1.00 92.44 91 ALA A C 1
ATOM 702 O O . ALA A 1 91 ? -1.328 -7.353 -3.981 1.00 92.44 91 ALA A O 1
ATOM 703 N N . LEU A 1 92 ? -0.375 -5.300 -4.035 1.00 95.75 92 LEU A N 1
ATOM 704 C CA . LEU A 1 92 ? -0.867 -4.787 -2.756 1.00 95.75 92 LEU A CA 1
ATOM 705 C C . LEU A 1 92 ? -0.410 -5.620 -1.553 1.00 95.75 92 LEU A C 1
ATOM 707 O O . LEU A 1 92 ? -1.100 -5.684 -0.531 1.00 95.75 92 LEU A O 1
ATOM 711 N N . ILE A 1 93 ? 0.751 -6.262 -1.653 1.00 95.56 93 ILE A N 1
ATOM 712 C CA . ILE A 1 93 ? 1.400 -6.948 -0.542 1.00 95.56 93 ILE A CA 1
ATOM 713 C C . ILE A 1 93 ? 2.280 -5.944 0.190 1.00 95.56 93 ILE A C 1
ATOM 715 O O . ILE A 1 93 ? 3.137 -5.292 -0.400 1.00 95.56 93 ILE A O 1
ATOM 719 N N . CYS A 1 94 ? 2.093 -5.820 1.501 1.00 96.94 94 CYS A N 1
ATOM 720 C CA . CYS A 1 94 ? 2.948 -4.973 2.316 1.00 96.94 94 CYS A CA 1
ATOM 721 C C . CYS A 1 94 ? 4.357 -5.573 2.378 1.00 96.94 94 CYS A C 1
ATOM 723 O O . CYS A 1 94 ? 4.564 -6.661 2.916 1.00 96.94 94 CYS A O 1
ATOM 725 N N . ARG A 1 95 ? 5.334 -4.858 1.823 1.00 95.69 95 ARG A N 1
ATOM 726 C CA . ARG A 1 95 ? 6.745 -5.268 1.811 1.00 95.69 95 ARG A CA 1
ATOM 727 C C . ARG A 1 95 ? 7.546 -4.613 2.918 1.00 95.69 95 ARG A C 1
ATOM 729 O O . ARG A 1 95 ? 8.526 -5.185 3.382 1.00 95.69 95 ARG A O 1
ATOM 736 N N . ILE A 1 96 ? 7.129 -3.427 3.350 1.00 96.06 96 ILE A N 1
ATOM 737 C CA . ILE A 1 96 ? 7.851 -2.662 4.354 1.00 96.06 96 ILE A CA 1
ATOM 738 C C . ILE A 1 96 ? 6.895 -1.904 5.265 1.00 96.06 96 ILE A C 1
ATOM 740 O O . ILE A 1 96 ? 5.906 -1.322 4.824 1.00 96.06 96 ILE A O 1
ATOM 744 N N . VAL A 1 97 ? 7.229 -1.880 6.551 1.00 97.56 97 VAL A N 1
ATOM 745 C CA . VAL A 1 97 ? 6.591 -1.018 7.543 1.00 97.56 97 VAL A CA 1
ATOM 746 C C . VAL A 1 97 ? 7.663 -0.119 8.128 1.00 97.56 97 VAL A C 1
ATOM 748 O O . VAL A 1 97 ? 8.727 -0.599 8.518 1.00 97.56 97 VAL A O 1
ATOM 751 N N . ARG A 1 98 ? 7.402 1.185 8.187 1.00 97.62 98 ARG A N 1
ATOM 752 C CA . ARG A 1 98 ? 8.310 2.171 8.779 1.00 97.62 98 ARG A CA 1
ATOM 753 C C . ARG A 1 98 ? 7.607 2.957 9.869 1.00 97.62 98 ARG A C 1
ATOM 755 O O . ARG A 1 98 ? 6.430 3.297 9.741 1.00 97.62 98 ARG A O 1
ATOM 762 N N . ASP A 1 99 ? 8.332 3.262 10.936 1.00 96.31 99 ASP A N 1
ATOM 763 C CA . ASP A 1 99 ? 7.895 4.260 11.908 1.00 96.31 99 ASP A CA 1
ATOM 764 C C . ASP A 1 99 ? 7.898 5.643 11.251 1.00 96.31 99 ASP A C 1
ATOM 766 O O . ASP A 1 99 ? 8.884 6.042 10.634 1.00 96.31 99 ASP A O 1
ATOM 770 N N . ARG A 1 100 ? 6.801 6.390 11.373 1.00 93.44 100 ARG A N 1
ATOM 771 C CA . ARG A 1 100 ? 6.662 7.680 10.687 1.00 93.44 100 ARG A CA 1
ATOM 772 C C . ARG A 1 100 ? 7.605 8.751 11.239 1.00 93.44 100 ARG A C 1
ATOM 774 O O . ARG A 1 100 ? 7.980 9.659 10.506 1.00 93.44 100 ARG A O 1
ATOM 781 N N . ARG A 1 101 ? 7.958 8.684 12.525 1.00 93.94 101 ARG A N 1
ATOM 782 C CA . ARG A 1 101 ? 8.774 9.706 13.191 1.00 93.94 101 ARG A CA 1
ATOM 783 C C . ARG A 1 101 ? 10.261 9.444 12.997 1.00 93.94 101 ARG A C 1
ATOM 785 O O . ARG A 1 101 ? 11.012 10.381 12.765 1.00 93.94 101 ARG A O 1
ATOM 792 N N . THR A 1 102 ? 10.692 8.195 13.142 1.00 94.88 102 THR A N 1
ATOM 793 C CA . THR A 1 102 ? 12.115 7.826 13.086 1.00 94.88 102 THR A CA 1
ATOM 794 C C . THR A 1 102 ? 12.549 7.312 11.720 1.00 94.88 102 THR A C 1
ATOM 796 O O . THR A 1 102 ? 13.744 7.166 11.486 1.00 94.88 102 THR A O 1
ATOM 799 N N . ASN A 1 103 ? 11.594 7.008 10.836 1.00 93.38 103 ASN A N 1
ATOM 800 C CA . ASN A 1 103 ? 11.811 6.319 9.564 1.00 93.38 103 ASN A CA 1
ATOM 801 C C . ASN A 1 103 ? 12.458 4.924 9.714 1.00 93.38 103 ASN A C 1
ATOM 803 O O . ASN A 1 103 ? 12.905 4.327 8.734 1.00 93.38 103 ASN A O 1
ATOM 807 N N . ALA A 1 104 ? 12.504 4.380 10.936 1.00 96.06 104 ALA A N 1
ATOM 808 C CA . ALA A 1 104 ? 13.072 3.067 11.201 1.00 96.06 104 ALA A CA 1
ATOM 809 C C . ALA A 1 104 ? 12.173 1.967 10.623 1.00 96.06 104 ALA A C 1
ATOM 811 O O . ALA A 1 104 ? 10.951 1.987 10.801 1.00 96.06 104 ALA A O 1
ATOM 812 N N . THR A 1 105 ? 12.786 0.991 9.955 1.00 96.00 105 THR A N 1
ATOM 813 C CA . THR A 1 105 ? 12.069 -0.157 9.386 1.00 96.00 105 THR A CA 1
ATOM 814 C C . THR A 1 105 ? 11.697 -1.158 10.481 1.00 96.00 105 THR A C 1
ATOM 816 O O . THR A 1 105 ? 12.508 -1.471 11.348 1.00 96.00 105 THR A O 1
ATOM 819 N N . GLN A 1 106 ? 10.469 -1.670 10.428 1.00 93.69 106 GLN A N 1
ATOM 820 C CA . GLN A 1 106 ? 9.907 -2.659 11.349 1.00 93.69 106 GLN A CA 1
ATOM 821 C C . GLN A 1 106 ? 9.715 -3.989 10.607 1.00 93.69 106 GLN A C 1
ATOM 823 O O . GLN A 1 106 ? 8.610 -4.305 10.170 1.00 93.69 106 GLN A O 1
ATOM 828 N N . GLY A 1 107 ? 10.806 -4.744 10.430 1.00 89.56 107 GLY A N 1
ATOM 829 C CA . GLY A 1 107 ? 10.814 -5.991 9.648 1.00 89.56 107 GLY A CA 1
ATOM 830 C C . GLY A 1 107 ? 9.889 -7.082 10.199 1.00 89.56 107 GLY A C 1
ATOM 831 O O . GLY A 1 107 ? 9.213 -7.751 9.426 1.00 89.56 107 GLY A O 1
ATOM 832 N N . ASP A 1 108 ? 9.773 -7.187 11.524 1.00 91.31 108 ASP A N 1
ATOM 833 C CA . ASP A 1 108 ? 8.948 -8.205 12.196 1.00 91.31 108 ASP A CA 1
ATOM 834 C C . ASP A 1 108 ? 7.483 -7.772 12.395 1.00 91.31 108 ASP A C 1
ATOM 836 O O . ASP A 1 108 ? 6.742 -8.357 13.189 1.00 91.31 108 ASP A O 1
ATOM 840 N N . HIS A 1 109 ? 7.041 -6.701 11.725 1.00 93.44 109 HIS A N 1
ATOM 841 C CA . HIS A 1 109 ? 5.677 -6.214 11.893 1.00 93.44 109 HIS A CA 1
ATOM 842 C C . HIS A 1 109 ? 4.663 -7.234 11.328 1.00 93.44 109 HIS A C 1
ATOM 844 O O . HIS A 1 109 ? 4.818 -7.660 10.184 1.00 93.44 109 HIS A O 1
ATOM 850 N N . PRO A 1 110 ? 3.562 -7.566 12.037 1.00 91.75 110 PRO A N 1
ATOM 851 C CA . PRO A 1 110 ? 2.640 -8.647 11.644 1.00 91.75 110 PRO A CA 1
ATOM 852 C C . PRO A 1 110 ? 1.957 -8.513 10.277 1.00 91.75 110 PRO A C 1
ATOM 854 O O . PRO A 1 110 ? 1.342 -9.467 9.804 1.00 91.75 110 PRO A O 1
ATOM 857 N N . VAL A 1 111 ? 2.003 -7.323 9.670 1.00 95.00 111 VAL A N 1
ATOM 858 C CA . VAL A 1 111 ? 1.425 -7.079 8.340 1.00 95.00 111 VAL A CA 1
ATOM 859 C C . VAL A 1 111 ? 2.447 -7.165 7.210 1.00 95.00 111 VAL A C 1
ATOM 861 O O . VAL A 1 111 ? 2.053 -7.062 6.057 1.00 95.00 111 VAL A O 1
ATOM 864 N N . VAL A 1 112 ? 3.736 -7.368 7.496 1.00 95.69 112 VAL A N 1
ATOM 865 C CA . VAL A 1 112 ? 4.722 -7.653 6.444 1.00 95.69 112 VAL A CA 1
ATOM 866 C C . VAL A 1 112 ? 4.345 -8.979 5.774 1.00 95.69 112 VAL A C 1
ATOM 868 O O . VAL A 1 112 ? 4.094 -9.979 6.441 1.00 95.69 112 VAL A O 1
ATOM 871 N N . GLY A 1 113 ? 4.236 -8.967 4.446 1.00 94.56 113 GLY A N 1
ATOM 872 C CA . GLY A 1 113 ? 3.717 -10.073 3.638 1.00 94.56 113 GLY A CA 1
ATOM 873 C C . GLY A 1 113 ? 2.186 -10.171 3.584 1.00 94.56 113 GLY A C 1
ATOM 874 O O . GLY A 1 113 ? 1.658 -11.010 2.858 1.00 94.56 113 GLY A O 1
ATOM 875 N N . ALA A 1 114 ? 1.456 -9.324 4.315 1.00 96.44 114 ALA A N 1
ATOM 876 C CA . ALA A 1 114 ? -0.001 -9.279 4.266 1.00 96.44 114 ALA A CA 1
ATOM 877 C C . ALA A 1 114 ? -0.501 -8.489 3.052 1.00 96.44 114 ALA A C 1
ATOM 879 O O . ALA A 1 114 ? 0.098 -7.486 2.662 1.00 96.44 114 ALA A O 1
ATOM 880 N N . ARG A 1 115 ? -1.646 -8.894 2.497 1.00 96.62 115 ARG A N 1
ATOM 881 C CA . ARG A 1 115 ? -2.317 -8.167 1.413 1.00 96.62 115 ARG A CA 1
ATOM 882 C C . ARG A 1 115 ? -3.215 -7.070 1.974 1.00 96.62 115 ARG A C 1
ATOM 884 O O . ARG A 1 115 ? -4.010 -7.336 2.875 1.00 96.62 115 ARG A O 1
ATOM 891 N N . LEU A 1 116 ? -3.147 -5.867 1.417 1.00 97.75 116 LEU A N 1
ATOM 892 C CA . LEU A 1 116 ? -4.132 -4.819 1.668 1.00 97.75 116 LEU A CA 1
ATOM 893 C C . LEU A 1 116 ? -5.458 -5.182 0.997 1.00 97.75 116 LEU A C 1
ATOM 895 O O . LEU A 1 116 ? -5.518 -5.417 -0.206 1.00 97.75 116 LEU A O 1
ATOM 899 N N . LEU A 1 117 ? -6.525 -5.210 1.789 1.00 96.69 117 LEU A N 1
ATOM 900 C CA . LEU A 1 117 ? -7.893 -5.402 1.308 1.00 96.69 117 LEU A CA 1
ATOM 901 C C . LEU A 1 117 ? -8.611 -4.074 1.041 1.00 96.69 117 LEU A C 1
ATOM 903 O O . LEU A 1 117 ? -9.651 -4.058 0.393 1.00 96.69 117 LEU A O 1
ATOM 907 N N . GLY A 1 118 ? -8.088 -2.974 1.580 1.00 97.44 118 GLY A N 1
ATOM 908 C CA . GLY A 1 118 ? -8.675 -1.645 1.476 1.00 97.44 118 GLY A CA 1
ATOM 909 C C . GLY A 1 118 ? -8.774 -0.972 2.834 1.00 97.44 118 GLY A C 1
ATOM 910 O O . GLY A 1 118 ? -7.842 -1.043 3.638 1.00 97.44 118 GLY A O 1
ATOM 911 N N . GLY A 1 119 ? -9.890 -0.298 3.096 1.00 97.69 119 GLY A N 1
ATOM 912 C CA . GLY A 1 119 ? -10.115 0.384 4.363 1.00 97.69 119 GLY A CA 1
ATOM 913 C C . GLY A 1 119 ? -11.519 0.243 4.899 1.00 97.69 119 GLY A C 1
ATOM 914 O O . GLY A 1 119 ? -12.457 -0.059 4.168 1.00 97.69 119 GLY A O 1
ATOM 915 N N . GLN A 1 120 ? -11.663 0.508 6.191 1.00 97.75 120 GLN A N 1
ATOM 916 C CA . GLN A 1 120 ? -12.963 0.517 6.840 1.00 97.75 120 GLN A CA 1
ATOM 917 C C . GLN A 1 120 ? -13.093 1.624 7.881 1.00 97.75 120 GLN A C 1
ATOM 919 O O . GLN A 1 120 ? -12.118 2.071 8.491 1.00 97.75 120 GLN A O 1
ATOM 924 N N . ARG A 1 121 ? -14.334 2.045 8.112 1.00 97.38 121 ARG A N 1
ATOM 925 C CA . ARG A 1 121 ? -14.711 2.964 9.186 1.00 97.38 121 ARG A CA 1
ATOM 926 C C . ARG A 1 121 ? -15.689 2.269 10.117 1.00 97.38 121 ARG A C 1
ATOM 928 O O . ARG A 1 121 ? -16.682 1.708 9.655 1.00 97.38 121 ARG A O 1
ATOM 935 N N . ARG A 1 122 ? -15.437 2.364 11.420 1.00 95.75 122 ARG A N 1
ATOM 936 C CA . ARG A 1 122 ? -16.370 1.935 12.463 1.00 95.75 122 ARG A CA 1
ATOM 937 C C . ARG A 1 122 ? -17.042 3.149 13.098 1.00 95.75 122 ARG A C 1
ATOM 939 O O . ARG A 1 122 ? -16.441 4.219 13.167 1.00 95.75 122 ARG A O 1
ATOM 946 N N . ASP A 1 123 ? -18.295 2.991 13.501 1.00 95.56 123 ASP A N 1
ATOM 947 C CA . ASP A 1 123 ? -18.972 3.966 14.361 1.00 95.56 123 ASP A CA 1
ATOM 948 C C . ASP A 1 123 ? -18.518 3.804 15.832 1.00 95.56 123 ASP A C 1
ATOM 950 O O . ASP A 1 123 ? -17.777 2.864 16.142 1.00 95.56 123 ASP A O 1
ATOM 954 N N . PRO A 1 124 ? -18.934 4.689 16.762 1.00 95.69 124 PRO A N 1
ATOM 955 C CA . PRO A 1 124 ? -18.573 4.560 18.176 1.00 95.69 124 PRO A CA 1
ATOM 956 C C . PRO A 1 124 ? -19.034 3.253 18.841 1.00 95.69 124 PRO A C 1
ATOM 958 O O . PRO A 1 124 ? -18.483 2.882 19.872 1.00 95.69 124 PRO A O 1
ATOM 961 N N . SER A 1 125 ? -20.011 2.538 18.263 1.00 96.19 125 SER A N 1
ATOM 962 C CA . SER A 1 125 ? -20.434 1.212 18.743 1.00 96.19 125 SER A CA 1
ATOM 963 C C . SER A 1 125 ? -19.525 0.076 18.253 1.00 96.19 125 SER A C 1
ATOM 965 O O . SER A 1 125 ? -19.704 -1.076 18.637 1.00 96.19 125 SER A O 1
ATOM 967 N N . GLY A 1 126 ? -18.543 0.384 17.399 1.00 93.69 126 GLY A N 1
ATOM 968 C CA . GLY A 1 126 ? -17.617 -0.580 16.809 1.00 93.69 126 GLY A CA 1
ATOM 969 C C . GLY A 1 126 ? -18.140 -1.250 15.536 1.00 93.69 126 GLY A C 1
ATOM 970 O O . GLY A 1 126 ? -17.420 -2.046 14.924 1.00 93.69 126 GLY A O 1
ATOM 971 N N . ARG A 1 127 ? -19.355 -0.925 15.081 1.00 96.62 127 ARG A N 1
ATOM 972 C CA . ARG A 1 127 ? -19.935 -1.486 13.855 1.00 96.62 127 ARG A CA 1
ATOM 973 C C . ARG A 1 127 ? -19.281 -0.862 12.625 1.00 96.62 127 ARG A C 1
ATOM 975 O O . ARG A 1 127 ? -19.137 0.357 12.547 1.00 96.62 127 ARG A O 1
ATOM 982 N N . ILE A 1 128 ? -18.917 -1.692 11.645 1.00 96.19 128 ILE A N 1
ATOM 983 C CA . ILE A 1 128 ? -18.416 -1.221 10.346 1.00 96.19 128 ILE A CA 1
ATOM 984 C C . ILE A 1 128 ? -19.552 -0.492 9.628 1.00 96.19 128 ILE A C 1
ATOM 986 O O . ILE A 1 128 ? -20.613 -1.063 9.394 1.00 96.19 128 ILE A O 1
ATOM 990 N N . THR A 1 129 ? -19.324 0.771 9.287 1.00 97.25 129 THR A N 1
ATOM 991 C CA . THR A 1 129 ? -20.294 1.612 8.570 1.00 97.25 129 THR A CA 1
ATOM 992 C C . THR A 1 129 ? -19.891 1.866 7.129 1.00 97.25 129 THR A C 1
ATOM 994 O O . THR A 1 129 ? -20.752 2.114 6.296 1.00 97.25 129 THR A O 1
ATOM 997 N N . HIS A 1 130 ? -18.592 1.819 6.830 1.00 97.12 130 HIS A N 1
ATOM 998 C CA . HIS A 1 130 ? -18.070 2.065 5.491 1.00 97.12 130 HIS A CA 1
ATOM 999 C C . HIS A 1 130 ? -16.901 1.134 5.209 1.00 97.12 130 HIS A C 1
ATOM 1001 O O . HIS A 1 130 ? -16.078 0.892 6.094 1.00 97.12 130 HIS A O 1
ATOM 1007 N N . VAL A 1 131 ? -16.812 0.689 3.960 1.00 97.38 131 VAL A N 1
ATOM 1008 C CA . VAL A 1 131 ? -15.691 -0.071 3.405 1.00 97.38 131 VAL A CA 1
ATOM 1009 C C . VAL A 1 131 ? -15.247 0.625 2.120 1.00 97.38 131 VAL A C 1
ATOM 1011 O O . VAL A 1 131 ? -16.083 1.103 1.356 1.00 97.38 131 VAL A O 1
ATOM 1014 N N . ALA A 1 132 ? -13.940 0.713 1.900 1.00 97.00 132 ALA A N 1
ATOM 1015 C CA . ALA A 1 132 ? -13.328 1.252 0.692 1.00 97.00 132 ALA A CA 1
ATOM 1016 C C . ALA A 1 132 ? -12.366 0.218 0.097 1.00 97.00 132 ALA A C 1
ATOM 1018 O O . ALA A 1 132 ? -11.645 -0.443 0.842 1.00 97.00 132 ALA A O 1
ATOM 1019 N N . HIS A 1 133 ? -12.362 0.084 -1.229 1.00 96.00 133 HIS A N 1
ATOM 1020 C CA . HIS A 1 133 ? -11.529 -0.859 -1.976 1.00 96.00 133 HIS A CA 1
ATOM 1021 C C . HIS A 1 133 ? -11.125 -0.236 -3.330 1.00 96.00 133 HIS A C 1
ATOM 1023 O O . HIS A 1 133 ? -11.962 0.431 -3.940 1.00 96.00 133 HIS A O 1
ATOM 1029 N N . PRO A 1 134 ? -9.892 -0.455 -3.833 1.00 95.81 134 PRO A N 1
ATOM 1030 C CA . PRO A 1 134 ? -8.823 -1.252 -3.217 1.00 95.81 134 PRO A CA 1
ATOM 1031 C C . PRO A 1 134 ? -8.038 -0.494 -2.140 1.00 95.81 134 PRO A C 1
ATOM 1033 O O . PRO A 1 134 ? -7.262 -1.098 -1.407 1.00 95.81 134 PRO A O 1
ATOM 1036 N N . PHE A 1 135 ? -8.252 0.819 -2.013 1.00 97.62 135 PHE A N 1
ATOM 1037 C CA . PHE A 1 135 ? -7.500 1.671 -1.097 1.00 97.62 135 PHE A CA 1
ATOM 1038 C C . PHE A 1 135 ? -8.365 2.197 0.053 1.00 97.62 135 PHE A C 1
ATOM 1040 O O . PHE A 1 135 ? -9.549 2.489 -0.142 1.00 97.62 135 PHE A O 1
ATOM 1047 N N . PRO A 1 136 ? -7.789 2.353 1.257 1.00 97.38 136 PRO A N 1
ATOM 1048 C CA . PRO A 1 136 ? -8.452 3.057 2.342 1.00 97.38 136 PRO A CA 1
ATOM 1049 C C . PRO A 1 136 ? -8.587 4.552 2.024 1.00 97.38 136 PRO A C 1
ATOM 1051 O O . PRO A 1 136 ? -7.732 5.141 1.368 1.00 97.38 136 PRO A O 1
ATOM 1054 N N . ARG A 1 137 ? -9.639 5.183 2.550 1.00 95.81 137 ARG A N 1
ATOM 1055 C CA . ARG A 1 137 ? -9.806 6.646 2.508 1.00 95.81 137 ARG A CA 1
ATOM 1056 C C . ARG A 1 137 ? -9.214 7.309 3.748 1.00 95.81 137 ARG A C 1
ATOM 1058 O O . ARG A 1 137 ? -9.022 6.649 4.776 1.00 95.81 137 ARG A O 1
ATOM 1065 N N . ARG A 1 138 ? -9.001 8.627 3.704 1.00 95.62 138 ARG A N 1
ATOM 1066 C CA . ARG A 1 138 ? -8.544 9.373 4.882 1.00 95.62 138 ARG A CA 1
ATOM 1067 C C . ARG A 1 138 ? -9.510 9.191 6.059 1.00 95.62 138 ARG A C 1
ATOM 1069 O O . ARG A 1 138 ? -10.739 9.138 5.936 1.00 95.62 138 ARG A O 1
ATOM 1076 N N . GLY A 1 139 ? -8.933 9.025 7.241 1.00 94.94 139 GLY A N 1
ATOM 1077 C CA . GLY A 1 139 ? -9.636 8.748 8.486 1.00 94.94 139 GLY A CA 1
ATOM 1078 C C . GLY A 1 139 ? -10.211 7.332 8.619 1.00 94.94 139 GLY A C 1
ATOM 1079 O O . GLY A 1 139 ? -10.880 7.086 9.619 1.00 94.94 139 GLY A O 1
ATOM 1080 N N . MET A 1 140 ? -10.023 6.427 7.651 1.00 96.75 140 MET A N 1
ATOM 1081 C CA . MET A 1 140 ? -10.343 4.998 7.802 1.00 96.75 140 MET A CA 1
ATOM 1082 C C . MET A 1 140 ? -9.157 4.233 8.397 1.00 96.75 140 MET A C 1
ATOM 1084 O O . MET A 1 140 ? -8.026 4.703 8.325 1.00 96.75 140 MET A O 1
ATOM 1088 N N . ALA A 1 141 ? -9.392 3.042 8.942 1.00 97.75 141 ALA A N 1
ATOM 1089 C CA . ALA A 1 141 ? -8.321 2.078 9.185 1.00 97.75 141 ALA A CA 1
ATOM 1090 C C . ALA A 1 141 ? -8.009 1.334 7.881 1.00 97.75 141 ALA A C 1
ATOM 1092 O O . ALA A 1 141 ? -8.940 0.969 7.160 1.00 97.75 141 ALA A O 1
ATOM 1093 N N . ALA A 1 142 ? -6.733 1.091 7.583 1.00 98.19 142 ALA A N 1
ATOM 1094 C CA . ALA A 1 142 ? -6.343 0.168 6.524 1.00 98.19 142 ALA A CA 1
ATOM 1095 C C . ALA A 1 142 ? -6.462 -1.271 7.034 1.00 98.19 142 ALA A C 1
ATOM 1097 O O . ALA A 1 142 ? -6.155 -1.550 8.195 1.00 98.19 142 ALA A O 1
ATOM 1098 N N . VAL A 1 143 ? -6.921 -2.167 6.166 1.00 97.75 143 VAL A N 1
ATOM 1099 C CA . VAL A 1 143 ? -7.226 -3.556 6.514 1.00 97.75 143 VAL A CA 1
ATOM 1100 C C . VAL A 1 143 ? -6.286 -4.481 5.756 1.00 97.75 143 VAL A C 1
ATOM 1102 O O . VAL A 1 143 ? -6.318 -4.535 4.528 1.00 97.75 143 VAL A O 1
ATOM 1105 N N . PHE A 1 144 ? -5.468 -5.222 6.494 1.00 97.81 144 PHE A N 1
ATOM 1106 C CA . PHE A 1 144 ? -4.513 -6.186 5.960 1.00 97.81 144 PHE A CA 1
ATOM 1107 C C . PHE A 1 144 ? -4.947 -7.612 6.266 1.00 97.81 144 PHE A C 1
ATOM 1109 O O . PHE A 1 144 ? -5.438 -7.897 7.357 1.00 97.81 144 PHE A O 1
ATOM 1116 N N . ALA A 1 145 ? -4.722 -8.512 5.319 1.00 95.56 145 ALA A N 1
ATOM 1117 C CA . ALA A 1 145 ? -5.043 -9.921 5.432 1.00 95.56 145 ALA A CA 1
ATOM 1118 C C . ALA A 1 145 ? -3.807 -10.802 5.272 1.00 95.56 145 ALA A C 1
ATOM 1120 O O . ALA A 1 145 ? -3.035 -10.651 4.323 1.00 95.56 145 ALA A O 1
ATOM 1121 N N . THR A 1 146 ? -3.669 -11.770 6.173 1.00 93.00 146 THR A N 1
ATOM 1122 C CA . THR A 1 146 ? -2.732 -12.890 6.047 1.00 93.00 146 THR A CA 1
ATOM 1123 C C . THR A 1 146 ? -3.492 -14.213 6.006 1.00 93.00 146 THR A C 1
ATOM 1125 O O . THR A 1 146 ? -4.566 -14.360 6.595 1.00 93.00 146 THR A O 1
ATOM 1128 N N . GLY A 1 147 ? -2.931 -15.195 5.299 1.00 85.38 147 GLY A N 1
ATOM 1129 C CA . GLY A 1 147 ? -3.578 -16.489 5.084 1.00 85.38 147 GLY A CA 1
ATOM 1130 C C . GLY A 1 147 ? -4.690 -16.446 4.031 1.00 85.38 147 GLY A C 1
ATOM 1131 O O . GLY A 1 147 ? -4.883 -15.456 3.332 1.00 85.38 147 GLY A O 1
ATOM 1132 N N . MET A 1 148 ? -5.407 -17.561 3.893 1.00 75.56 148 MET A N 1
ATOM 1133 C CA . MET A 1 148 ? -6.449 -17.743 2.881 1.00 75.56 148 MET A CA 1
ATOM 1134 C C . MET A 1 148 ? -7.591 -18.603 3.437 1.00 75.56 148 MET A C 1
ATOM 1136 O O . MET A 1 148 ? -7.368 -19.478 4.281 1.00 75.56 148 MET A O 1
ATOM 1140 N N . GLY A 1 149 ? -8.816 -18.356 2.965 1.00 77.56 149 GLY A N 1
ATOM 1141 C CA . GLY A 1 149 ? -10.003 -19.128 3.340 1.00 77.56 149 GLY A CA 1
ATOM 1142 C C . GLY A 1 149 ? -10.308 -19.067 4.839 1.00 77.56 149 GLY A C 1
ATOM 1143 O O . GLY A 1 149 ? -10.326 -17.996 5.440 1.00 77.56 149 GLY A O 1
ATOM 1144 N N . SER A 1 150 ? -10.508 -20.229 5.463 1.00 75.06 150 SER A N 1
ATOM 1145 C CA . SER A 1 150 ? -10.829 -20.357 6.894 1.00 75.06 150 SER A CA 1
ATOM 1146 C C . SER A 1 150 ? -9.705 -19.929 7.845 1.00 75.06 150 SER A C 1
ATOM 1148 O O . SER A 1 150 ? -9.931 -19.822 9.047 1.00 75.06 150 SER A O 1
ATOM 1150 N N . ARG A 1 151 ? -8.494 -19.676 7.329 1.00 81.62 151 ARG A N 1
ATOM 1151 C CA . ARG A 1 151 ? -7.340 -19.189 8.103 1.00 81.62 151 ARG A CA 1
ATOM 1152 C C . ARG A 1 151 ? -7.056 -17.704 7.878 1.00 81.62 151 ARG A C 1
ATOM 1154 O O . ARG A 1 151 ? -5.975 -17.244 8.238 1.00 81.62 151 ARG A O 1
ATOM 1161 N N . LEU A 1 152 ? -7.993 -16.973 7.272 1.00 87.81 152 LEU A N 1
ATOM 1162 C CA . LEU A 1 152 ? -7.870 -15.537 7.057 1.00 87.81 152 LEU A CA 1
ATOM 1163 C C . LEU A 1 152 ? -7.747 -14.815 8.403 1.00 87.81 152 LEU A C 1
ATOM 1165 O O . LEU A 1 152 ? -8.664 -14.838 9.224 1.00 87.81 152 LEU A O 1
ATOM 1169 N N . ARG A 1 153 ? -6.612 -14.157 8.621 1.00 91.94 153 ARG A N 1
ATOM 1170 C CA . ARG A 1 153 ? -6.402 -13.256 9.753 1.00 91.94 153 ARG A CA 1
ATOM 1171 C C . ARG A 1 153 ? -6.395 -11.834 9.235 1.00 91.94 153 ARG A C 1
ATOM 1173 O O . ARG A 1 153 ? -5.669 -11.521 8.296 1.00 91.94 153 ARG A O 1
ATOM 1180 N N . VAL A 1 154 ? -7.195 -10.987 9.868 1.00 93.12 154 VAL A N 1
ATOM 1181 C CA . VAL A 1 154 ? -7.321 -9.579 9.506 1.00 93.12 154 VAL A CA 1
ATOM 1182 C C . VAL A 1 154 ? -6.642 -8.723 10.567 1.00 93.12 154 VAL A C 1
ATOM 1184 O O . VAL A 1 154 ? -6.780 -8.977 11.761 1.00 93.12 154 VAL A O 1
ATOM 1187 N N . SER A 1 155 ? -5.886 -7.726 10.126 1.00 94.62 155 SER A N 1
ATOM 1188 C CA . SER A 1 155 ? -5.244 -6.714 10.962 1.00 94.62 155 SER A CA 1
ATOM 1189 C C . SER A 1 155 ? -5.670 -5.327 10.504 1.00 94.62 155 SER A C 1
ATOM 1191 O O . SER A 1 155 ? -5.785 -5.070 9.307 1.00 94.62 155 SER A O 1
ATOM 1193 N N . GLU A 1 156 ? -5.891 -4.431 11.458 1.00 95.94 156 GLU A N 1
ATOM 1194 C CA . GLU A 1 156 ? -6.324 -3.058 11.204 1.00 95.94 156 GLU A CA 1
ATOM 1195 C C . GLU A 1 156 ? -5.230 -2.079 11.635 1.00 95.94 156 GLU A C 1
ATOM 1197 O O . GLU A 1 156 ? -4.543 -2.293 12.637 1.00 95.94 156 GLU A O 1
ATOM 1202 N N . THR A 1 157 ? -5.063 -0.992 10.889 1.00 96.75 157 THR A N 1
ATOM 1203 C CA . THR A 1 157 ? -4.131 0.080 11.256 1.00 96.75 157 THR A CA 1
ATOM 1204 C C . THR A 1 157 ? -4.810 1.176 12.075 1.00 96.75 157 THR A C 1
ATOM 1206 O O . THR A 1 157 ? -6.034 1.254 12.165 1.00 96.75 157 THR A O 1
ATOM 1209 N N . SER A 1 158 ? -4.014 2.110 12.604 1.00 95.69 158 SER A N 1
ATOM 1210 C CA . SER A 1 158 ? -4.534 3.430 12.978 1.00 95.69 158 SER A CA 1
ATOM 1211 C C . SER A 1 158 ? -5.052 4.195 11.753 1.00 95.69 158 SER A C 1
ATOM 1213 O O . SER A 1 158 ? -4.811 3.793 10.610 1.00 95.69 158 SER A O 1
ATOM 1215 N N . SER A 1 159 ? -5.745 5.311 11.996 1.00 96.31 159 SER A N 1
ATOM 1216 C CA . SER A 1 159 ? -6.352 6.129 10.946 1.00 96.31 159 SER A CA 1
ATOM 1217 C C . SER A 1 159 ? -5.350 6.522 9.861 1.00 96.31 159 SER A C 1
ATOM 1219 O O . SER A 1 159 ? -4.294 7.101 10.139 1.00 96.31 159 SER A O 1
ATOM 1221 N N . VAL A 1 160 ? -5.725 6.228 8.621 1.00 97.50 160 VAL A N 1
ATOM 1222 C CA . VAL A 1 160 ? -5.024 6.619 7.404 1.00 97.50 160 VAL A CA 1
ATOM 1223 C C . VAL A 1 160 ? -5.111 8.128 7.253 1.00 97.50 160 VAL A C 1
ATOM 1225 O O . VAL A 1 160 ? -6.186 8.718 7.348 1.00 97.50 160 VAL A O 1
ATOM 1228 N N . THR A 1 161 ? -3.971 8.765 7.034 1.00 96.19 161 THR A N 1
ATOM 1229 C CA . THR A 1 161 ? -3.874 10.206 6.798 1.00 96.19 161 THR A CA 1
ATOM 1230 C C . THR A 1 161 ? -3.738 10.533 5.323 1.00 96.19 161 THR A C 1
ATOM 1232 O O . THR A 1 161 ? -4.132 11.622 4.936 1.00 96.19 161 THR A O 1
ATOM 1235 N N . ARG A 1 162 ? -3.178 9.618 4.524 1.00 95.62 162 ARG A N 1
ATOM 1236 C CA . ARG A 1 162 ? -2.910 9.794 3.092 1.00 95.62 162 ARG A CA 1
ATOM 1237 C C . ARG A 1 162 ? -2.624 8.434 2.454 1.00 95.62 162 ARG A C 1
ATOM 1239 O O . ARG A 1 162 ? -2.082 7.551 3.120 1.00 95.62 162 ARG A O 1
ATOM 1246 N N . VAL A 1 163 ? -2.944 8.288 1.174 1.00 97.75 163 VAL A N 1
ATOM 1247 C CA . VAL A 1 163 ? -2.475 7.175 0.342 1.00 97.75 163 VAL A CA 1
ATOM 1248 C C . VAL A 1 163 ? -1.768 7.748 -0.882 1.00 97.75 163 VAL A C 1
ATOM 1250 O O . VAL A 1 163 ? -2.304 8.645 -1.529 1.00 97.75 163 VAL A O 1
ATOM 1253 N N . VAL A 1 164 ? -0.571 7.246 -1.179 1.00 97.56 164 VAL A N 1
ATOM 1254 C CA . VAL A 1 164 ? 0.206 7.614 -2.369 1.00 97.56 164 VAL A CA 1
ATOM 1255 C C . VAL A 1 164 ? 0.290 6.409 -3.281 1.00 97.56 164 VAL A C 1
ATOM 1257 O O . VAL A 1 164 ? 0.731 5.351 -2.845 1.00 97.56 164 VAL A O 1
ATOM 1260 N N . VAL A 1 165 ? -0.118 6.566 -4.530 1.00 97.00 165 VAL A N 1
ATOM 1261 C CA . VAL A 1 165 ? 0.099 5.592 -5.596 1.00 97.00 165 VAL A CA 1
ATOM 1262 C C . VAL A 1 165 ? 1.245 6.108 -6.446 1.00 97.00 165 VAL A C 1
ATOM 1264 O O . VAL A 1 165 ? 1.227 7.259 -6.875 1.00 97.00 165 VAL A O 1
ATOM 1267 N N . ARG A 1 166 ? 2.250 5.268 -6.671 1.00 95.94 166 ARG A N 1
ATOM 1268 C CA . ARG A 1 166 ? 3.449 5.619 -7.419 1.00 95.94 166 ARG A CA 1
ATOM 1269 C C . ARG A 1 166 ? 3.494 4.904 -8.747 1.00 95.94 166 ARG A C 1
ATOM 1271 O O . ARG A 1 166 ? 3.613 3.677 -8.805 1.00 95.94 166 ARG A O 1
ATOM 1278 N N . GLN A 1 167 ? 3.462 5.692 -9.807 1.00 94.19 167 GLN A N 1
ATOM 1279 C CA . GLN A 1 167 ? 3.671 5.214 -11.156 1.00 94.19 167 GLN A CA 1
ATOM 1280 C C . GLN A 1 167 ? 5.147 5.359 -11.510 1.00 94.19 167 GLN A C 1
ATOM 1282 O O . GLN A 1 167 ? 5.681 6.464 -11.565 1.00 94.19 167 GLN A O 1
ATOM 1287 N N . ARG A 1 168 ? 5.806 4.231 -11.762 1.00 92.25 168 ARG A N 1
ATOM 1288 C CA . ARG A 1 168 ? 7.170 4.210 -12.283 1.00 92.25 168 ARG A CA 1
ATOM 1289 C C . ARG A 1 168 ? 7.132 4.368 -13.797 1.00 92.25 168 ARG A C 1
ATOM 1291 O O . ARG A 1 168 ? 6.476 3.581 -14.477 1.00 92.25 168 ARG A O 1
ATOM 1298 N N . VAL A 1 169 ? 7.833 5.363 -14.320 1.00 92.12 169 VAL A N 1
ATOM 1299 C CA . VAL A 1 169 ? 7.931 5.639 -15.754 1.00 92.12 169 VAL A CA 1
ATOM 1300 C C . VAL A 1 169 ? 9.395 5.539 -16.154 1.00 92.12 169 VAL A C 1
ATOM 1302 O O . VAL A 1 169 ? 10.198 6.402 -15.810 1.00 92.12 169 VAL A O 1
ATOM 1305 N N . VAL A 1 170 ? 9.742 4.473 -16.875 1.00 90.44 170 VAL A N 1
ATOM 1306 C CA . VAL A 1 170 ? 11.098 4.272 -17.398 1.00 90.44 170 VAL A CA 1
ATOM 1307 C C . VAL A 1 170 ? 11.132 4.699 -18.860 1.00 90.44 170 VAL A C 1
ATOM 1309 O O . VAL A 1 170 ? 10.499 4.080 -19.715 1.00 90.44 170 VAL A O 1
ATOM 1312 N N . GLU A 1 171 ? 11.875 5.762 -19.147 1.00 91.12 171 GLU A N 1
ATOM 1313 C CA . GLU A 1 171 ? 12.187 6.192 -20.507 1.00 91.12 171 GLU A CA 1
ATOM 1314 C C . GLU A 1 171 ? 13.279 5.272 -21.074 1.00 91.12 171 GLU A C 1
ATOM 1316 O O . GLU A 1 171 ? 14.413 5.251 -20.581 1.00 91.12 171 GLU A O 1
ATOM 1321 N N . VAL A 1 172 ? 12.921 4.492 -22.097 1.00 87.56 172 VAL A N 1
ATOM 1322 C CA . VAL A 1 172 ? 13.820 3.563 -22.795 1.00 87.56 172 VAL A CA 1
ATOM 1323 C C . VAL A 1 172 ? 14.365 4.203 -24.074 1.00 87.56 172 VAL A C 1
ATOM 1325 O O . VAL A 1 172 ? 13.640 4.886 -24.796 1.00 87.56 172 VAL A O 1
ATOM 1328 N N . GLY A 1 173 ? 15.653 3.996 -24.362 1.00 85.38 173 GLY A N 1
ATOM 1329 C CA . GLY A 1 173 ? 16.289 4.511 -25.581 1.00 85.38 173 GLY A CA 1
ATOM 1330 C C . GLY A 1 173 ? 15.751 3.842 -26.852 1.00 85.38 173 GLY A C 1
ATOM 1331 O O . GLY A 1 173 ? 15.360 2.679 -26.809 1.00 85.38 173 GLY A O 1
ATOM 1332 N N . ALA A 1 174 ? 15.795 4.550 -27.985 1.00 80.94 174 ALA A N 1
ATOM 1333 C CA . ALA A 1 174 ? 15.179 4.133 -29.254 1.00 80.94 174 ALA A CA 1
ATOM 1334 C C . ALA A 1 174 ? 15.633 2.754 -29.776 1.00 80.94 174 ALA A C 1
ATOM 1336 O O . ALA A 1 174 ? 14.830 2.028 -30.355 1.00 80.94 174 ALA A O 1
ATOM 1337 N N . ASP A 1 175 ? 16.889 2.378 -29.526 1.00 85.06 175 ASP A N 1
ATOM 1338 C CA . ASP A 1 175 ? 17.464 1.094 -29.956 1.00 85.06 175 ASP A CA 1
ATOM 1339 C C . ASP A 1 175 ? 17.354 -0.006 -28.884 1.00 85.06 175 ASP A C 1
ATOM 1341 O O . ASP A 1 175 ? 17.891 -1.104 -29.037 1.00 85.06 175 ASP A O 1
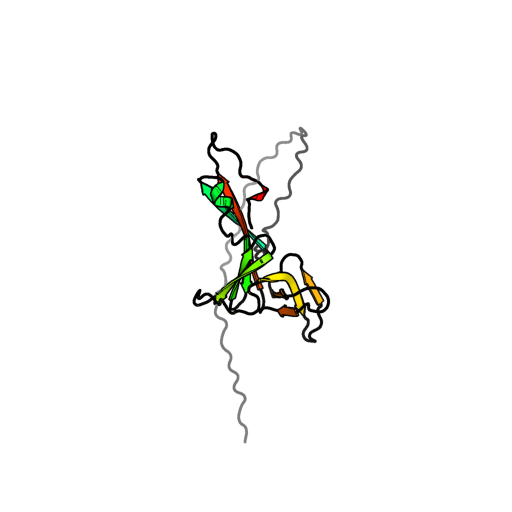ATOM 1345 N N . THR A 1 176 ? 16.683 0.282 -27.766 1.00 80.81 176 THR A N 1
ATOM 1346 C CA . THR A 1 176 ? 16.526 -0.668 -26.665 1.00 80.81 176 THR A CA 1
ATOM 1347 C C . THR A 1 176 ? 15.303 -1.548 -26.915 1.00 80.81 176 THR A C 1
ATOM 1349 O O . THR A 1 176 ? 14.209 -1.012 -27.108 1.00 80.81 176 THR A O 1
ATOM 1352 N N . PRO A 1 177 ? 15.431 -2.887 -26.883 1.00 80.69 177 PRO A N 1
ATOM 1353 C CA . PRO A 1 177 ? 14.266 -3.753 -26.992 1.00 80.69 177 PRO A CA 1
ATOM 1354 C C . PRO A 1 177 ? 13.292 -3.497 -25.829 1.00 80.69 177 PRO A C 1
ATOM 1356 O O . PRO A 1 177 ? 13.726 -3.131 -24.731 1.00 80.69 177 PRO A O 1
ATOM 1359 N N . PRO A 1 178 ? 11.979 -3.693 -26.040 1.00 79.19 178 PRO A N 1
ATOM 1360 C CA . PRO A 1 178 ? 10.991 -3.535 -24.978 1.00 79.19 178 PRO A CA 1
ATOM 1361 C C . PRO A 1 178 ? 11.275 -4.493 -23.806 1.00 79.19 178 PRO A C 1
ATOM 1363 O O . PRO A 1 178 ? 11.886 -5.548 -24.013 1.00 79.19 178 PRO A O 1
ATOM 1366 N N . PRO A 1 179 ? 10.827 -4.162 -22.577 1.00 81.44 179 PRO A N 1
ATOM 1367 C CA . PRO A 1 179 ? 10.939 -5.086 -21.456 1.00 81.44 179 PRO A CA 1
ATOM 1368 C C . PRO A 1 179 ? 10.208 -6.402 -21.767 1.00 81.44 179 PRO A C 1
ATOM 1370 O O . PRO A 1 179 ? 9.148 -6.379 -22.402 1.00 81.44 179 PRO A O 1
ATOM 1373 N N . PRO A 1 180 ? 10.709 -7.544 -21.269 1.00 81.75 180 PRO A N 1
ATOM 1374 C CA . PRO A 1 180 ? 9.876 -8.728 -21.138 1.00 81.75 180 PRO A CA 1
ATOM 1375 C C . PRO A 1 180 ? 8.740 -8.401 -20.160 1.00 81.75 180 PRO A C 1
ATOM 1377 O O . PRO A 1 180 ? 8.988 -8.133 -18.985 1.00 81.75 180 PRO A O 1
ATOM 1380 N N . TRP A 1 181 ? 7.498 -8.359 -20.646 1.00 82.81 181 TRP A N 1
ATOM 1381 C CA . TRP A 1 181 ? 6.328 -7.983 -19.837 1.00 82.81 181 TRP A CA 1
ATOM 1382 C C . TRP A 1 181 ? 6.101 -8.920 -18.645 1.00 82.81 181 TRP A C 1
ATOM 1384 O O . TRP A 1 181 ? 5.584 -8.497 -17.617 1.00 82.81 181 TRP A O 1
ATOM 1394 N N . ASP A 1 182 ? 6.510 -10.177 -18.778 1.00 82.38 182 ASP A N 1
ATOM 1395 C CA . ASP A 1 182 ? 6.502 -11.210 -17.743 1.00 82.38 182 ASP A CA 1
ATOM 1396 C C . ASP A 1 182 ? 7.596 -11.023 -16.680 1.00 82.38 182 ASP A C 1
ATOM 1398 O O . ASP A 1 182 ? 7.472 -11.548 -15.575 1.00 82.38 182 ASP A O 1
ATOM 1402 N N . ALA A 1 183 ? 8.646 -10.258 -16.991 1.00 75.81 183 ALA A N 1
ATOM 1403 C CA . ALA A 1 183 ? 9.712 -9.913 -16.055 1.00 75.81 183 ALA A CA 1
ATOM 1404 C C . ALA A 1 183 ? 9.438 -8.620 -15.274 1.00 75.81 183 ALA A C 1
ATOM 1406 O O . ALA A 1 183 ? 10.172 -8.316 -14.334 1.00 75.81 183 ALA A O 1
ATOM 1407 N N . ILE A 1 184 ? 8.407 -7.853 -15.651 1.00 78.94 184 ILE A N 1
ATOM 1408 C CA . ILE A 1 184 ? 7.985 -6.684 -14.879 1.00 78.94 184 ILE A CA 1
ATOM 1409 C C . ILE A 1 184 ? 7.371 -7.195 -13.581 1.00 78.94 184 ILE A C 1
ATOM 1411 O O . ILE A 1 184 ? 6.292 -7.790 -13.570 1.00 78.94 184 ILE A O 1
ATOM 1415 N N . VAL A 1 185 ? 8.085 -6.964 -12.485 1.00 67.62 185 VAL A N 1
ATOM 1416 C CA . VAL A 1 185 ? 7.660 -7.358 -11.146 1.00 67.62 185 VAL A CA 1
ATOM 1417 C C . VAL A 1 185 ? 7.277 -6.124 -10.344 1.00 67.62 185 VAL A C 1
ATOM 1419 O O . VAL A 1 185 ? 7.913 -5.075 -10.408 1.00 67.62 185 VAL A O 1
ATOM 1422 N N . GLY A 1 186 ? 6.194 -6.261 -9.591 1.00 59.09 186 GLY A N 1
ATOM 1423 C CA . GLY A 1 186 ? 5.587 -5.199 -8.804 1.00 59.09 186 GLY A CA 1
ATOM 1424 C C . GLY A 1 186 ? 4.360 -5.740 -8.120 1.00 59.09 186 GLY A C 1
ATOM 1425 O O . GLY A 1 186 ? 3.292 -5.778 -8.755 1.00 59.09 186 GLY A O 1
#

pLDDT: mean 79.88, std 20.45, range [38.25, 98.19]

Secondary structure (DSSP, 8-state):
--------------PPPP-PPPP-PPPPPP--------------------PPPPSEEEEEEEEES-GGGGGS----EEEEESSEEEEE-TT-BEEEEEETTT--B-TT-TTTTPEEEEEEEE-T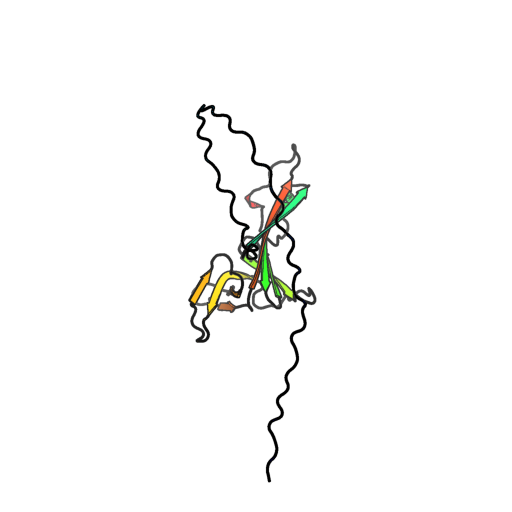TS-EEEEESSSPPTTSEEEEEES-GGG-EEEEEEEEEEEEEEEEEEE--TTSPPP-TTT---

Nearest PDB structures (foldseek):
  3gpr-assembly1_B  TM=3.378E-01  e=5.487E+00  Calloselasma rhodostoma